Protein AF-A0AAD5QH91-F1 (afdb_monomer)

Sequence (304 aa):
MATCSLGYQESGFFGCGDDHGRRCVMSRSYKSTGYLPVMRRQVKNRPHSLRWTCSLKRPGENAEPTVDCFHCESCHNPTESDVGAGQCLVRTLYLSVDPAQRCRMNSITGVDYLSPYEPGELVDGLEGVGVVEVISVTSCAHLWPWTRKFIADCTDLVKVNLPVGYSPSIVLSGVGLSGMTALLGIRKKAAIDRFRPQTIVISAAAGSCGTLAGQIARLEGCSRVTSELMFDGAINYREESISDALSRLAPDGVDIYFDNVGGFVSDAVIQNVKETVYEGLSAAPQAFVDMMAGKNIGKMVVKL

InterPro domains:
  IPR011032 GroES-like superfamily [SSF50129] (68-184)
  IPR036291 NAD(P)-binding domain superfamily [SSF51735] (172-274)
  IPR041694 Oxidoreductase, N-terminal domain [PF16884] (64-132)
  IPR045010 Medium-chain dehydrogenase/reductase [PTHR43205] (71-275)

Mean predicted aligned error: 12.21 Å

Nearest PDB structures (foldseek):
  2w4q-assembly1_A  TM=8.140E-01  e=7.493E-25  Homo sapiens
  2zb3-assembly1_A  TM=8.118E-01  e=1.494E-24  Mus musculus
  2w98-assembly1_A  TM=8.121E-01  e=4.618E-24  Homo sapiens
  2zb8-assembly1_A  TM=8.006E-01  e=2.358E-23  Homo sapiens
  6ytz-assembly1_A-2  TM=7.415E-01  e=2.311E-17  Malus domestica

Structure (mmCIF, N/CA/C/O backbone):
data_AF-A0AAD5QH91-F1
#
_entry.id   AF-A0AAD5QH91-F1
#
loop_
_atom_site.group_PDB
_atom_site.id
_atom_site.type_symbol
_atom_site.label_atom_id
_atom_site.label_alt_id
_atom_site.label_comp_id
_atom_site.label_asym_id
_atom_site.label_entity_id
_atom_site.label_seq_id
_atom_site.pdbx_PDB_ins_code
_atom_site.Cartn_x
_atom_site.Cartn_y
_atom_site.Cartn_z
_atom_site.occupancy
_atom_site.B_iso_or_equiv
_atom_site.auth_seq_id
_atom_site.auth_comp_id
_atom_site.auth_asym_id
_atom_site.auth_atom_id
_atom_site.pdbx_PDB_model_num
ATOM 1 N N . MET A 1 1 ? 40.079 -9.234 -21.834 1.00 37.53 1 MET A N 1
ATOM 2 C CA . MET A 1 1 ? 40.652 -9.564 -20.513 1.00 37.53 1 MET A CA 1
ATOM 3 C C . MET A 1 1 ? 41.421 -8.359 -20.010 1.00 37.53 1 MET A C 1
ATOM 5 O O . MET A 1 1 ? 42.497 -8.086 -20.516 1.00 37.53 1 MET A O 1
ATOM 9 N N . ALA A 1 2 ? 40.835 -7.633 -19.066 1.00 24.94 2 ALA A N 1
ATOM 10 C CA . ALA A 1 2 ? 41.529 -6.734 -18.153 1.00 24.94 2 ALA A CA 1
ATOM 11 C C . ALA A 1 2 ? 40.615 -6.633 -16.925 1.00 24.94 2 ALA A C 1
ATOM 13 O O . ALA A 1 2 ? 39.522 -6.079 -16.990 1.00 24.94 2 ALA A O 1
ATOM 14 N N . THR A 1 3 ? 41.003 -7.333 -15.868 1.00 25.47 3 THR A N 1
ATOM 15 C CA . THR A 1 3 ? 40.319 -7.422 -14.577 1.00 25.47 3 THR A CA 1
ATOM 16 C C . THR A 1 3 ? 40.473 -6.106 -13.821 1.00 25.47 3 THR A C 1
ATOM 18 O O . THR A 1 3 ? 41.595 -5.643 -13.632 1.00 25.47 3 THR A O 1
ATOM 21 N N . CYS A 1 4 ? 39.367 -5.509 -13.379 1.00 23.92 4 CYS A N 1
ATOM 22 C CA . CYS A 1 4 ? 39.391 -4.343 -12.502 1.00 23.92 4 CYS A CA 1
ATOM 23 C C . CYS A 1 4 ? 39.503 -4.82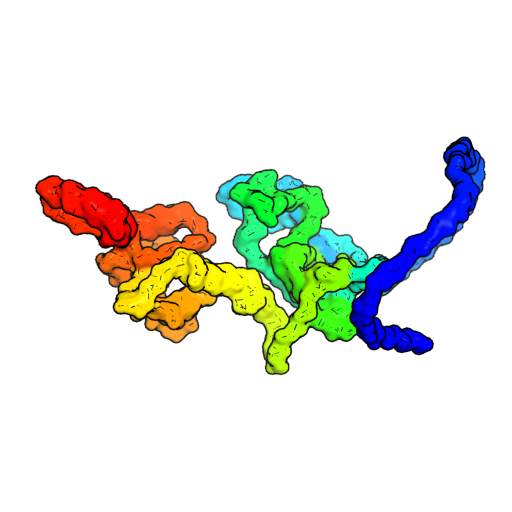5 -11.047 1.00 23.92 4 CYS A C 1
ATOM 25 O O . CYS A 1 4 ? 38.578 -5.432 -10.511 1.00 23.92 4 CYS A O 1
ATOM 27 N N . SER A 1 5 ? 40.672 -4.622 -10.444 1.00 27.81 5 SER A N 1
ATOM 28 C CA . SER A 1 5 ? 40.955 -4.883 -9.033 1.00 27.81 5 SER A CA 1
ATOM 29 C C . SER A 1 5 ? 40.514 -3.693 -8.180 1.00 27.81 5 SER A C 1
ATOM 31 O O . SER A 1 5 ? 40.993 -2.578 -8.377 1.00 27.81 5 SER A O 1
ATOM 33 N N . LEU A 1 6 ? 39.622 -3.945 -7.222 1.00 28.31 6 LEU A N 1
ATOM 34 C CA . LEU A 1 6 ? 39.239 -3.009 -6.164 1.00 28.31 6 LEU A CA 1
ATOM 35 C C . LEU A 1 6 ? 40.420 -2.805 -5.202 1.00 28.31 6 LEU A C 1
ATOM 37 O O . LEU A 1 6 ? 40.870 -3.759 -4.571 1.00 28.31 6 LEU A O 1
ATOM 41 N N . GLY A 1 7 ? 40.909 -1.569 -5.097 1.00 25.05 7 GLY A N 1
ATOM 42 C CA . GLY A 1 7 ? 41.914 -1.153 -4.120 1.00 25.05 7 GLY A CA 1
ATOM 43 C C . GLY A 1 7 ? 41.311 -0.180 -3.110 1.00 25.05 7 GLY A C 1
ATOM 44 O O . GLY A 1 7 ? 40.930 0.929 -3.469 1.00 25.05 7 GLY A O 1
ATOM 45 N N . TYR A 1 8 ? 41.225 -0.620 -1.858 1.00 25.45 8 TYR A N 1
ATOM 46 C CA . TYR A 1 8 ? 40.954 0.186 -0.667 1.00 25.45 8 TYR A CA 1
ATOM 47 C C . TYR A 1 8 ? 42.278 0.765 -0.138 1.00 25.45 8 TYR A C 1
ATOM 49 O O . TYR A 1 8 ? 43.227 -0.006 -0.007 1.00 25.45 8 TYR A O 1
ATOM 57 N N . GLN A 1 9 ? 42.334 2.053 0.240 1.00 24.27 9 GLN A N 1
ATOM 58 C CA . GLN A 1 9 ? 43.192 2.538 1.340 1.00 24.27 9 GLN A CA 1
ATOM 59 C C . GLN A 1 9 ? 42.828 3.960 1.819 1.00 24.27 9 GLN A C 1
ATOM 61 O O . GLN A 1 9 ? 42.427 4.817 1.036 1.00 24.27 9 GLN A O 1
ATOM 66 N N . GLU A 1 10 ? 42.955 4.159 3.134 1.00 24.36 10 GLU A N 1
ATOM 67 C CA . GLU A 1 10 ? 42.548 5.313 3.949 1.00 24.36 10 GLU A CA 1
ATOM 68 C C . GLU A 1 10 ? 43.612 6.430 4.078 1.00 24.36 10 GLU A C 1
ATOM 70 O O . GLU A 1 10 ? 44.804 6.155 4.144 1.00 24.36 10 GLU A O 1
ATOM 75 N N . SER A 1 11 ? 43.124 7.661 4.312 1.00 25.89 11 SER A N 1
ATOM 76 C CA . SER A 1 11 ? 43.673 8.758 5.155 1.00 25.89 11 SER A CA 1
ATOM 77 C C . SER A 1 11 ? 45.022 9.450 4.835 1.00 25.89 11 SER A C 1
ATOM 79 O O . SER A 1 11 ? 46.059 8.814 4.699 1.00 25.89 11 SER A O 1
ATOM 81 N N . GLY A 1 12 ? 45.028 10.798 4.868 1.00 23.83 12 GLY A N 1
ATOM 82 C CA . GLY A 1 12 ? 46.246 11.627 4.990 1.00 23.83 12 GLY A CA 1
ATOM 83 C C . GLY A 1 12 ? 46.097 13.093 4.536 1.00 23.83 12 GLY A C 1
ATOM 84 O O . GLY A 1 12 ? 45.598 13.356 3.452 1.00 23.83 12 GLY A O 1
ATOM 85 N N . PHE A 1 13 ? 46.526 14.039 5.378 1.00 22.80 13 PHE A N 1
ATOM 86 C CA . PHE A 1 13 ? 46.328 15.503 5.330 1.00 22.80 13 PHE A CA 1
ATOM 87 C C . PHE A 1 13 ? 47.517 16.295 4.703 1.00 22.80 13 PHE A C 1
ATOM 89 O O . PHE A 1 13 ? 48.650 15.835 4.773 1.00 22.80 13 PHE A O 1
ATOM 96 N N . PHE A 1 14 ? 47.231 17.540 4.262 1.00 24.14 14 PHE A N 1
ATOM 97 C CA . PHE A 1 14 ? 48.077 18.750 4.030 1.00 24.14 14 PHE A CA 1
ATOM 98 C C . PHE A 1 14 ? 49.152 18.830 2.911 1.00 24.14 14 PHE A C 1
ATOM 100 O O . PHE A 1 14 ? 50.079 18.031 2.849 1.00 24.14 14 PHE A O 1
ATOM 107 N N . GLY A 1 15 ? 49.117 19.948 2.151 1.00 24.09 15 GLY A N 1
ATOM 108 C CA . GLY A 1 15 ? 50.279 20.536 1.453 1.00 24.09 15 GLY A CA 1
ATOM 109 C C . GLY A 1 15 ? 49.961 21.541 0.323 1.00 24.09 15 GLY A C 1
ATOM 110 O O . GLY A 1 15 ? 49.581 21.126 -0.764 1.00 24.09 15 GLY A O 1
ATOM 111 N N . CYS A 1 16 ? 50.145 22.847 0.579 1.00 23.95 16 CYS A N 1
ATOM 112 C CA . CYS A 1 16 ? 50.076 23.977 -0.373 1.00 23.95 16 CYS A CA 1
ATOM 113 C C . CYS A 1 16 ? 51.263 24.051 -1.357 1.00 23.95 16 CYS A C 1
ATOM 115 O O . CYS A 1 16 ? 52.362 23.609 -1.028 1.00 23.95 16 CYS A O 1
ATOM 117 N N . GLY A 1 17 ? 51.067 24.763 -2.478 1.00 26.11 17 GLY A N 1
ATOM 118 C CA . GLY A 1 17 ? 52.135 25.338 -3.309 1.00 26.11 17 GLY A CA 1
ATOM 119 C C . GLY A 1 17 ? 51.614 26.010 -4.592 1.00 26.11 17 GLY A C 1
ATOM 120 O O . GLY A 1 17 ? 51.200 25.311 -5.512 1.00 26.11 17 GLY A O 1
ATOM 121 N N . ASP A 1 18 ? 51.637 27.349 -4.617 1.00 28.14 18 ASP A N 1
ATOM 122 C CA . ASP A 1 18 ? 51.404 28.261 -5.760 1.00 28.14 18 ASP A CA 1
ATOM 123 C C . ASP A 1 18 ? 52.443 28.028 -6.903 1.00 28.14 18 ASP A C 1
ATOM 125 O O . ASP A 1 18 ? 53.397 27.281 -6.716 1.00 28.14 18 ASP A O 1
ATOM 129 N N . ASP A 1 19 ? 52.424 28.584 -8.123 1.00 29.42 19 ASP A N 1
ATOM 130 C CA . ASP A 1 19 ? 51.832 29.799 -8.690 1.00 29.42 19 ASP A CA 1
ATOM 131 C C . ASP A 1 19 ? 51.966 29.766 -10.246 1.00 29.42 19 ASP A C 1
ATOM 133 O O . ASP A 1 19 ? 52.733 28.982 -10.807 1.00 29.42 19 ASP A O 1
ATOM 137 N N . HIS A 1 20 ? 51.292 30.714 -10.910 1.00 27.58 20 HIS A N 1
ATOM 138 C CA . HIS A 1 20 ? 51.536 31.292 -12.246 1.00 27.58 20 HIS A CA 1
ATOM 139 C C . HIS A 1 20 ? 50.771 30.761 -13.478 1.00 27.58 20 HIS A C 1
ATOM 141 O O . HIS A 1 20 ? 51.302 30.132 -14.386 1.00 27.58 20 HIS A O 1
ATOM 147 N N . GLY A 1 21 ? 49.529 31.248 -13.600 1.00 25.41 21 GLY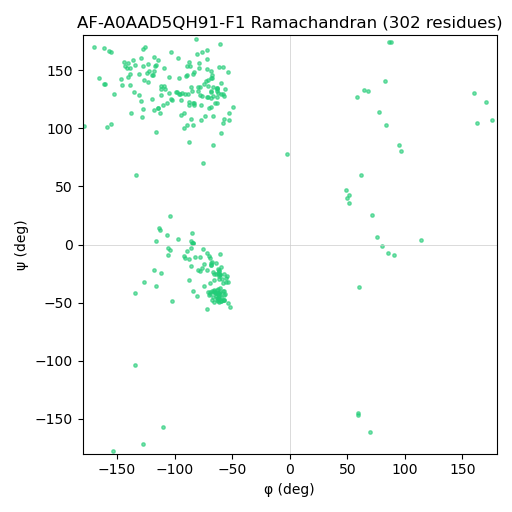 A N 1
ATOM 148 C CA . GLY A 1 21 ? 49.259 32.379 -14.503 1.00 25.41 21 GLY A CA 1
ATOM 149 C C . GLY A 1 21 ? 49.035 32.105 -16.000 1.00 25.41 21 GLY A C 1
ATOM 150 O O . GLY A 1 21 ? 49.981 32.055 -16.776 1.00 25.41 21 GLY A O 1
ATOM 151 N N . ARG A 1 22 ? 47.761 32.135 -16.429 1.00 27.05 22 ARG A N 1
ATOM 152 C CA . ARG A 1 22 ? 47.169 33.125 -17.372 1.00 27.05 22 ARG A CA 1
ATOM 153 C C . ARG A 1 22 ? 45.761 32.684 -17.808 1.00 27.05 22 ARG A C 1
ATOM 155 O O . ARG A 1 22 ? 45.576 31.624 -18.394 1.00 27.05 22 ARG A O 1
ATOM 162 N N . ARG A 1 23 ? 44.768 33.545 -17.559 1.00 24.59 23 ARG A N 1
ATOM 163 C CA . ARG A 1 23 ? 43.408 33.506 -18.130 1.00 24.59 23 ARG A CA 1
ATOM 164 C C . ARG A 1 23 ? 43.229 34.705 -19.069 1.00 24.59 23 ARG A C 1
ATOM 166 O O . ARG A 1 23 ? 43.570 35.810 -18.670 1.00 24.59 23 ARG A O 1
ATOM 173 N N . CYS A 1 24 ? 42.671 34.467 -20.259 1.00 22.77 24 CYS A N 1
ATOM 174 C CA . CYS A 1 24 ? 41.766 35.343 -21.039 1.00 22.77 24 CYS A CA 1
ATOM 175 C C . CYS A 1 24 ? 41.387 34.573 -22.327 1.00 22.77 24 CYS A C 1
ATOM 177 O O . CYS A 1 24 ? 42.271 34.245 -23.106 1.00 22.77 24 CYS A O 1
ATOM 179 N N . VAL A 1 25 ? 40.201 33.961 -22.450 1.00 22.92 25 VAL A N 1
ATOM 180 C CA . VAL A 1 25 ? 38.856 34.497 -22.783 1.00 22.92 25 VAL A CA 1
ATOM 181 C C . VAL A 1 25 ? 38.651 34.787 -24.289 1.00 22.92 25 VAL A C 1
ATOM 183 O O . VAL A 1 25 ? 39.231 35.710 -24.840 1.00 22.92 25 VAL A O 1
ATOM 186 N N . MET A 1 26 ? 37.729 33.993 -24.864 1.00 22.92 26 MET A N 1
ATOM 187 C CA . MET A 1 26 ? 36.851 34.166 -26.043 1.00 22.92 26 MET A CA 1
ATOM 188 C C . MET A 1 26 ? 37.415 34.438 -27.452 1.00 22.92 26 MET A C 1
ATOM 190 O O . MET A 1 26 ? 37.960 35.494 -27.736 1.00 22.92 26 MET A O 1
ATOM 194 N N . SER A 1 27 ? 36.990 33.605 -28.412 1.00 23.19 27 SER A N 1
ATOM 195 C CA . SER A 1 27 ? 36.115 34.077 -29.504 1.00 23.19 27 SER A CA 1
ATOM 196 C C . SER A 1 27 ? 35.387 32.921 -30.211 1.00 23.19 27 SER A C 1
ATOM 198 O O . SER A 1 27 ? 35.938 31.851 -30.457 1.00 23.19 27 SER A O 1
ATOM 200 N N . ARG A 1 28 ? 34.100 33.143 -30.505 1.00 24.44 28 ARG A N 1
ATOM 201 C CA . ARG A 1 28 ? 33.264 32.313 -31.381 1.00 24.44 28 ARG A CA 1
ATOM 202 C C . ARG A 1 28 ? 33.659 32.547 -32.841 1.00 24.44 28 ARG A C 1
ATOM 204 O O . ARG A 1 28 ? 33.717 33.695 -33.269 1.00 24.44 28 ARG A O 1
ATOM 211 N N . SER A 1 29 ? 33.734 31.480 -33.632 1.00 22.59 29 SER A N 1
ATOM 212 C CA . SER A 1 29 ? 33.296 31.505 -35.034 1.00 22.59 29 SER A CA 1
ATOM 213 C C . SER A 1 29 ? 33.010 30.076 -35.503 1.00 22.59 29 SER A C 1
ATOM 215 O O . SER A 1 29 ? 33.928 29.314 -35.786 1.00 22.59 29 SER A O 1
ATOM 217 N N . TYR A 1 30 ? 31.733 29.686 -35.546 1.00 24.16 30 TYR A N 1
ATOM 218 C CA . TYR A 1 30 ? 31.308 28.477 -36.254 1.00 24.16 30 TYR A CA 1
ATOM 219 C C . TYR A 1 30 ? 31.005 28.886 -37.697 1.00 24.16 30 TYR A C 1
ATOM 221 O O . TYR A 1 30 ? 29.981 29.511 -37.969 1.00 24.16 30 TYR A O 1
ATOM 229 N N . LYS A 1 31 ? 31.924 28.572 -38.615 1.00 25.91 31 LYS A N 1
ATOM 230 C CA . LYS A 1 31 ? 31.647 28.564 -40.053 1.00 25.91 31 LYS A CA 1
ATOM 231 C C . LYS A 1 31 ? 31.133 27.182 -40.440 1.00 25.91 31 LYS A C 1
ATOM 233 O O . LYS A 1 31 ? 31.727 26.165 -40.100 1.00 25.91 31 LYS A O 1
ATOM 238 N N . SER A 1 32 ? 30.010 27.186 -41.143 1.00 31.97 32 SER A N 1
ATOM 239 C CA . SER A 1 32 ? 29.363 26.037 -41.759 1.00 31.97 32 SER A CA 1
ATOM 240 C C . SER A 1 32 ? 30.225 25.443 -42.872 1.00 31.97 32 SER A C 1
ATOM 242 O O . SER A 1 32 ? 30.469 26.121 -43.870 1.00 31.97 32 SER A O 1
ATOM 244 N N . THR A 1 33 ? 30.588 24.168 -42.767 1.00 27.48 33 THR A N 1
ATOM 245 C CA . THR A 1 33 ? 31.026 23.368 -43.917 1.00 27.48 33 THR A CA 1
ATOM 246 C C . THR A 1 33 ? 30.731 21.887 -43.694 1.00 27.48 33 THR A C 1
ATOM 248 O O . THR A 1 33 ? 31.135 21.307 -42.693 1.00 27.48 33 THR A O 1
ATOM 251 N N . GLY A 1 34 ? 30.082 21.275 -44.687 1.00 26.83 34 GLY A N 1
ATOM 252 C CA . GLY A 1 34 ? 30.242 19.854 -44.993 1.00 26.83 34 GLY A CA 1
ATOM 253 C C . GLY A 1 34 ? 29.228 18.901 -44.367 1.00 26.83 34 GLY A C 1
ATOM 254 O O . GLY A 1 34 ? 29.508 18.257 -43.363 1.00 26.83 34 GLY A O 1
ATOM 255 N N . TYR A 1 35 ? 28.091 18.724 -45.042 1.00 28.03 35 TYR A N 1
ATOM 256 C CA . TYR A 1 35 ? 27.302 17.495 -44.958 1.00 28.03 35 TYR A CA 1
ATOM 257 C C . TYR A 1 35 ? 28.187 16.306 -45.377 1.00 28.03 35 TYR A C 1
ATOM 259 O O . TYR A 1 35 ? 28.452 16.110 -46.561 1.00 28.03 35 TYR A O 1
ATOM 267 N N . LEU A 1 36 ? 28.641 15.510 -44.410 1.00 28.56 36 LEU A N 1
ATOM 268 C CA . LEU A 1 36 ? 29.063 14.131 -44.646 1.00 28.56 36 LEU A CA 1
ATOM 269 C C . LEU A 1 36 ? 27.833 13.240 -44.428 1.00 28.56 36 LEU A C 1
ATOM 271 O O . LEU A 1 36 ? 27.164 13.388 -43.401 1.00 28.56 36 LEU A O 1
ATOM 275 N N . PRO A 1 37 ? 27.488 12.334 -45.358 1.00 28.94 37 PRO A N 1
ATOM 276 C CA . PRO A 1 37 ? 26.350 11.455 -45.162 1.00 28.94 37 PRO A CA 1
ATOM 277 C C . PRO A 1 37 ? 26.676 10.510 -44.006 1.00 28.94 37 PRO A C 1
ATOM 279 O O . PRO A 1 37 ? 27.539 9.639 -44.116 1.00 28.94 37 PRO A O 1
ATOM 282 N N . VAL A 1 38 ? 25.982 10.690 -42.881 1.00 33.00 38 VAL A N 1
ATOM 283 C CA . VAL A 1 38 ? 25.946 9.705 -41.801 1.00 33.00 38 VAL A CA 1
ATOM 284 C C . VAL A 1 38 ? 25.429 8.415 -42.425 1.00 33.00 38 VAL A C 1
ATOM 286 O O . VAL A 1 38 ? 24.256 8.323 -42.795 1.00 33.00 38 VAL A O 1
ATOM 289 N N . MET A 1 39 ? 26.312 7.425 -42.584 1.00 28.53 39 MET A N 1
ATOM 290 C CA . MET A 1 39 ? 25.909 6.060 -42.896 1.00 28.53 39 MET A CA 1
ATOM 291 C C . MET A 1 39 ? 24.865 5.655 -41.856 1.00 28.53 39 MET A C 1
ATOM 293 O O . MET A 1 39 ? 25.192 5.431 -40.690 1.00 28.53 39 MET A O 1
ATOM 297 N N . ARG A 1 40 ? 23.597 5.571 -42.272 1.00 34.12 40 ARG A N 1
ATOM 298 C CA . ARG A 1 40 ? 22.555 4.897 -41.502 1.00 34.12 40 ARG A CA 1
ATOM 299 C C . ARG A 1 40 ? 23.013 3.453 -41.341 1.00 34.12 40 ARG A C 1
ATOM 301 O O . ARG A 1 40 ? 22.821 2.637 -42.240 1.00 34.12 40 ARG A O 1
ATOM 308 N N . ARG A 1 41 ? 23.644 3.134 -40.206 1.00 37.22 41 ARG A N 1
ATOM 309 C CA . ARG A 1 41 ? 23.760 1.750 -39.748 1.00 37.22 41 ARG A CA 1
ATOM 310 C C . ARG A 1 41 ? 22.339 1.204 -39.752 1.00 37.22 41 ARG A C 1
ATOM 312 O O . ARG A 1 41 ? 21.489 1.702 -39.018 1.00 37.22 41 ARG A O 1
ATOM 319 N N . GLN A 1 42 ? 22.078 0.241 -40.631 1.00 35.91 42 GLN A N 1
ATOM 320 C CA . GLN A 1 42 ? 20.833 -0.509 -40.625 1.00 35.91 42 GLN A CA 1
ATOM 321 C C . GLN A 1 42 ? 20.588 -0.993 -39.195 1.00 35.91 42 GLN A C 1
ATOM 323 O O . GLN A 1 42 ? 21.408 -1.728 -38.638 1.00 35.91 42 GLN A O 1
ATOM 328 N N . VAL A 1 43 ? 19.485 -0.544 -38.597 1.00 43.56 43 VAL A N 1
ATOM 329 C CA . VAL A 1 43 ? 18.981 -1.041 -37.317 1.00 43.56 43 VAL A CA 1
ATOM 330 C C . VAL A 1 43 ? 18.555 -2.487 -37.569 1.00 43.56 43 VAL A C 1
ATOM 332 O O . VAL A 1 43 ? 17.426 -2.758 -37.964 1.00 43.56 43 VAL A O 1
ATOM 335 N N . LYS A 1 44 ? 19.504 -3.424 -37.477 1.00 44.66 44 LYS A N 1
ATOM 336 C CA . LYS A 1 44 ? 19.239 -4.861 -37.601 1.00 44.66 44 LYS A CA 1
ATOM 337 C C . LYS A 1 44 ? 18.241 -5.266 -36.513 1.00 44.66 44 LYS A C 1
ATOM 339 O O . LYS A 1 44 ? 18.491 -4.942 -35.356 1.00 44.66 44 LYS A O 1
ATOM 344 N N . ASN A 1 45 ? 17.168 -5.964 -36.912 1.00 51.44 45 ASN A N 1
ATOM 345 C CA . ASN A 1 45 ? 16.187 -6.714 -36.106 1.00 51.44 45 ASN A CA 1
ATOM 346 C C . ASN A 1 45 ? 16.471 -6.726 -34.594 1.00 51.44 45 ASN A C 1
ATOM 348 O O . ASN A 1 45 ? 16.971 -7.715 -34.054 1.00 51.44 45 ASN A O 1
ATOM 352 N N . ARG A 1 46 ? 16.150 -5.632 -33.897 1.00 58.50 46 ARG A N 1
ATOM 353 C CA . ARG A 1 46 ? 16.132 -5.641 -32.433 1.00 58.50 46 ARG A CA 1
ATOM 354 C C . ARG A 1 46 ? 14.817 -6.298 -32.004 1.00 58.50 46 ARG A C 1
ATOM 356 O O . ARG A 1 46 ? 13.777 -5.920 -32.542 1.00 58.50 46 ARG A O 1
ATOM 363 N N . PRO A 1 47 ? 14.824 -7.265 -31.070 1.00 64.94 47 PRO A N 1
ATOM 364 C CA . PRO A 1 47 ? 13.589 -7.876 -30.598 1.00 64.94 47 PRO A CA 1
ATOM 365 C C . PRO A 1 47 ? 12.665 -6.798 -30.020 1.00 64.94 47 PRO A C 1
ATOM 367 O O . PRO A 1 47 ? 13.094 -5.982 -29.196 1.00 64.94 47 PRO A O 1
ATOM 370 N N . HIS A 1 48 ? 11.411 -6.797 -30.469 1.00 68.88 48 HIS A N 1
ATOM 371 C CA . HIS A 1 48 ? 10.389 -5.870 -29.995 1.00 68.88 48 HIS A CA 1
ATOM 372 C C . HIS A 1 48 ? 10.027 -6.155 -28.531 1.00 68.88 48 HIS A C 1
ATOM 374 O O . HIS A 1 48 ? 10.034 -7.300 -28.074 1.00 68.88 48 HIS A O 1
ATOM 380 N N . SER A 1 49 ? 9.714 -5.096 -27.797 1.00 73.69 49 SER A N 1
ATOM 381 C CA . SER A 1 49 ? 9.114 -5.124 -26.467 1.00 73.69 49 SER A CA 1
ATOM 382 C C . SER A 1 49 ? 7.853 -4.276 -26.464 1.00 73.69 49 SER A C 1
ATOM 384 O O . SER A 1 49 ? 7.570 -3.549 -27.411 1.00 73.69 49 SER A O 1
ATOM 386 N N . LEU A 1 50 ? 7.102 -4.387 -25.378 1.00 79.50 50 LEU A N 1
ATOM 387 C CA . LEU A 1 50 ? 6.021 -3.480 -25.051 1.00 79.50 50 LEU A CA 1
ATOM 388 C C . LEU A 1 50 ? 6.488 -2.551 -23.935 1.00 79.50 50 LEU A C 1
ATOM 390 O O . LEU A 1 50 ? 7.219 -2.983 -23.034 1.00 79.50 50 LEU A O 1
ATOM 394 N N . ARG A 1 51 ? 6.045 -1.300 -23.996 1.00 82.88 51 ARG A N 1
ATOM 395 C CA . ARG A 1 51 ? 6.108 -0.354 -22.883 1.00 82.88 51 ARG A CA 1
ATOM 396 C C . ARG A 1 51 ? 4.741 0.294 -22.702 1.00 82.88 51 ARG A C 1
ATOM 398 O O . ARG A 1 51 ? 4.018 0.484 -23.682 1.00 82.88 51 ARG A O 1
ATOM 405 N N . TRP A 1 52 ? 4.398 0.595 -21.458 1.00 81.38 52 TRP A N 1
ATOM 406 C CA . TRP A 1 52 ? 3.154 1.272 -21.116 1.00 81.38 52 TRP A CA 1
ATOM 407 C C . TRP A 1 52 ? 3.421 2.725 -20.755 1.00 81.38 52 TRP A C 1
ATOM 409 O O . TRP A 1 52 ? 4.283 3.015 -19.925 1.00 81.38 52 TRP A O 1
ATOM 419 N N . THR A 1 53 ? 2.663 3.622 -21.368 1.00 81.75 53 THR A N 1
ATOM 420 C CA . THR A 1 53 ? 2.660 5.049 -21.060 1.00 81.75 53 THR A CA 1
ATOM 421 C C . THR A 1 53 ? 1.293 5.482 -20.542 1.00 81.75 53 THR A C 1
ATOM 423 O O . THR A 1 53 ? 0.269 4.847 -20.821 1.00 81.75 53 THR A O 1
ATOM 426 N N . CYS A 1 54 ? 1.267 6.549 -19.746 1.00 73.12 54 CYS A N 1
ATOM 427 C CA . CYS A 1 54 ? 0.021 7.175 -19.326 1.00 73.12 54 CYS A CA 1
ATOM 428 C C . CYS A 1 54 ? -0.602 7.892 -20.529 1.00 73.12 54 CYS A C 1
ATOM 430 O O . CYS A 1 54 ? 0.047 8.711 -21.182 1.00 73.12 54 CYS A O 1
ATOM 432 N N . SER A 1 55 ? -1.865 7.601 -20.835 1.00 74.06 55 SER A N 1
ATOM 433 C CA . SER A 1 55 ? -2.579 8.269 -21.924 1.00 74.06 55 SER A CA 1
ATOM 434 C C . SER A 1 55 ? -2.919 9.720 -21.559 1.00 74.06 55 SER A C 1
ATOM 436 O O . SER A 1 55 ? -2.898 10.120 -20.396 1.00 74.06 55 SER A O 1
ATOM 438 N N . LEU A 1 56 ? -3.337 10.508 -22.558 1.00 66.94 56 LEU A N 1
ATOM 439 C CA . LEU A 1 56 ? -3.958 11.825 -22.339 1.00 66.94 56 LEU A CA 1
ATOM 440 C C . LEU A 1 56 ? -5.261 11.736 -21.523 1.00 66.94 56 LEU A C 1
ATOM 442 O O . LEU A 1 56 ? -5.645 12.699 -20.861 1.00 66.94 56 LEU A O 1
ATOM 446 N N . LYS A 1 57 ? -5.953 10.590 -21.566 1.00 77.56 57 LYS A N 1
ATOM 447 C CA . LYS A 1 57 ? -7.193 10.365 -20.822 1.00 77.56 57 LYS A CA 1
ATOM 448 C C . LYS A 1 57 ? -6.889 10.089 -19.347 1.00 77.56 57 LYS A C 1
ATOM 450 O O . LYS A 1 57 ? -6.478 8.989 -18.986 1.00 77.56 57 LYS A O 1
ATOM 455 N N . ARG A 1 58 ? -7.183 11.061 -18.485 1.00 81.81 58 ARG A N 1
ATOM 456 C CA . ARG A 1 58 ? -7.185 10.879 -17.027 1.00 81.81 58 ARG A CA 1
ATOM 457 C C . ARG A 1 58 ? -8.575 10.443 -16.546 1.00 81.81 58 ARG A C 1
ATOM 459 O O . ARG A 1 58 ? -9.567 10.930 -17.087 1.00 81.81 58 ARG A O 1
ATOM 466 N N . PRO A 1 59 ? -8.675 9.584 -15.518 1.00 82.31 59 PRO A N 1
ATOM 467 C CA . PRO A 1 59 ? -9.964 9.201 -14.939 1.00 82.31 59 PRO A CA 1
ATOM 468 C C . PRO A 1 59 ? -10.672 10.359 -14.207 1.00 82.31 59 PRO A C 1
ATOM 470 O O . PRO A 1 59 ? -11.866 10.278 -13.952 1.00 82.31 59 PRO A O 1
ATOM 473 N N . GLY A 1 60 ? -9.972 11.457 -13.902 1.00 78.19 60 GLY A N 1
ATOM 474 C CA . GLY A 1 60 ? -10.469 12.521 -13.018 1.00 78.19 60 GLY A CA 1
ATOM 475 C C . GLY A 1 60 ? -10.175 12.203 -11.551 1.00 78.19 60 GLY A C 1
ATOM 476 O O . GLY A 1 60 ? -9.671 11.127 -11.252 1.00 78.19 60 GLY A O 1
ATOM 477 N N . GLU A 1 61 ? -10.457 13.124 -10.626 1.00 79.62 61 GLU A N 1
ATOM 478 C CA . GLU A 1 61 ? -9.958 13.025 -9.241 1.00 79.62 61 GLU A CA 1
ATOM 479 C C . GLU A 1 61 ? -10.452 11.783 -8.490 1.00 79.62 61 GLU A C 1
ATOM 481 O O . GLU A 1 61 ? -9.640 11.072 -7.900 1.00 79.62 61 GLU A O 1
ATOM 486 N N . ASN A 1 62 ? -11.752 11.484 -8.593 1.00 80.25 62 ASN A N 1
ATOM 487 C CA . ASN A 1 62 ? -12.429 10.464 -7.782 1.00 80.25 62 ASN A CA 1
ATOM 488 C C . ASN A 1 62 ? -12.994 9.282 -8.588 1.00 80.25 62 ASN A C 1
ATOM 490 O O . ASN A 1 62 ? -13.650 8.419 -8.014 1.00 80.25 62 ASN A O 1
ATOM 494 N N . ALA A 1 63 ? -12.787 9.229 -9.908 1.00 86.50 63 ALA A N 1
ATOM 495 C CA . ALA A 1 63 ? -13.328 8.135 -10.718 1.00 86.50 63 ALA A CA 1
ATOM 496 C C . ALA A 1 63 ? -12.381 6.929 -10.779 1.00 86.50 63 ALA A C 1
ATOM 498 O O . ALA A 1 63 ? -11.164 7.048 -10.611 1.00 86.50 63 ALA A O 1
ATOM 499 N N . GLU A 1 64 ? -12.920 5.754 -11.068 1.00 88.69 64 GLU A N 1
ATOM 500 C CA . GLU A 1 64 ? -12.102 4.562 -11.275 1.00 88.69 64 GLU A CA 1
ATOM 501 C C . GLU A 1 64 ? -11.314 4.654 -12.598 1.00 88.69 64 GLU A C 1
ATOM 503 O O . GLU A 1 64 ? -11.828 5.165 -13.600 1.00 88.69 64 GLU A O 1
ATOM 508 N N . PRO A 1 65 ? -10.053 4.182 -12.635 1.00 90.75 65 PRO A N 1
ATOM 509 C CA . PRO A 1 65 ? -9.290 4.123 -13.871 1.00 90.75 65 PRO A CA 1
ATOM 510 C C . PRO A 1 65 ? -9.878 3.074 -14.818 1.00 90.75 65 PRO A C 1
ATOM 512 O O . PRO A 1 65 ? -10.316 2.003 -14.410 1.00 90.75 65 PRO A O 1
ATOM 515 N N . THR A 1 66 ? -9.841 3.380 -16.111 1.00 90.75 66 THR A N 1
ATOM 516 C CA . THR A 1 66 ? -10.240 2.469 -17.192 1.00 90.75 66 THR A CA 1
ATOM 517 C C . THR A 1 66 ? -9.013 2.114 -18.033 1.00 90.75 66 THR A C 1
ATOM 519 O O . THR A 1 66 ? -8.006 2.818 -17.994 1.00 90.75 66 THR A O 1
ATOM 522 N N . VAL A 1 67 ? -9.047 0.997 -18.768 1.00 89.94 67 VAL A N 1
ATOM 523 C CA . VAL A 1 67 ? -7.874 0.513 -19.532 1.00 89.94 67 VAL A CA 1
ATOM 524 C C . VAL A 1 67 ? -7.392 1.541 -20.562 1.00 89.94 67 VAL A C 1
ATOM 526 O O . VAL A 1 67 ? -6.200 1.632 -20.831 1.00 89.94 67 VAL A O 1
ATOM 529 N N . ASP A 1 68 ? -8.289 2.366 -21.094 1.00 89.56 68 ASP A N 1
ATOM 530 C CA . ASP A 1 68 ? -7.964 3.432 -22.044 1.00 89.56 68 ASP A CA 1
ATOM 531 C C . ASP A 1 68 ? -7.287 4.665 -21.405 1.00 89.56 68 ASP A C 1
ATOM 533 O O . ASP A 1 68 ? -6.818 5.551 -22.124 1.00 89.56 68 ASP A O 1
ATOM 537 N N . CYS A 1 69 ? -7.136 4.702 -20.075 1.00 90.19 69 CYS A N 1
ATOM 538 C CA . CYS A 1 69 ? -6.200 5.607 -19.398 1.00 90.19 69 CYS A CA 1
ATOM 539 C C . CYS A 1 69 ? -4.727 5.234 -19.639 1.00 90.19 69 CYS A C 1
ATOM 541 O O . CYS A 1 69 ? -3.834 6.015 -19.312 1.00 90.19 69 CYS A O 1
ATOM 543 N N . PHE A 1 70 ? -4.467 4.065 -20.225 1.00 91.56 70 PHE A N 1
ATOM 544 C CA . PHE A 1 70 ? -3.134 3.560 -20.516 1.00 91.56 70 PHE A CA 1
ATOM 545 C C . PHE A 1 70 ? -2.944 3.362 -22.019 1.00 91.56 70 PHE A C 1
ATOM 547 O O . PHE A 1 70 ? -3.873 2.984 -22.737 1.00 91.56 70 PHE A O 1
ATOM 554 N N . HIS A 1 71 ? -1.725 3.590 -22.498 1.00 89.50 71 HIS A N 1
ATOM 555 C CA . HIS A 1 71 ? -1.338 3.322 -23.874 1.00 89.50 71 HIS A CA 1
ATOM 556 C C . HIS A 1 71 ? -0.202 2.303 -23.894 1.00 89.50 71 HIS A C 1
ATOM 558 O O . HIS A 1 71 ? 0.828 2.489 -23.249 1.00 89.50 71 HIS A O 1
ATOM 564 N N . CYS A 1 72 ? -0.391 1.207 -24.627 1.00 89.06 72 CYS A N 1
ATOM 565 C CA . CYS A 1 72 ? 0.654 0.219 -24.857 1.00 89.06 72 CYS A CA 1
ATOM 566 C C . CYS A 1 72 ? 1.225 0.422 -26.253 1.00 89.06 72 CYS A C 1
ATOM 568 O O . CYS A 1 72 ? 0.486 0.347 -27.236 1.00 89.06 72 CYS A O 1
ATOM 570 N N . GLU A 1 73 ? 2.534 0.619 -26.345 1.00 86.75 73 GLU A N 1
ATOM 571 C CA . GLU A 1 73 ? 3.214 0.742 -27.629 1.00 86.75 73 GLU A CA 1
ATOM 572 C C . GLU A 1 73 ? 4.340 -0.280 -27.777 1.00 86.75 73 GLU A C 1
ATOM 574 O O . GLU A 1 73 ? 5.008 -0.674 -26.813 1.00 86.75 73 GLU A O 1
ATOM 579 N N . SER A 1 74 ? 4.554 -0.704 -29.023 1.00 86.06 74 SER A N 1
ATOM 580 C CA . SER A 1 74 ? 5.703 -1.526 -29.388 1.00 86.06 74 SER A CA 1
ATOM 581 C C . SER A 1 74 ? 6.950 -0.652 -29.459 1.00 86.06 74 SER A C 1
ATOM 583 O O . SER A 1 74 ? 6.976 0.363 -30.154 1.00 86.06 74 SER A O 1
ATOM 585 N N . CYS A 1 75 ? 8.004 -1.060 -28.764 1.00 83.62 75 CYS A N 1
ATOM 586 C CA . CYS A 1 75 ? 9.292 -0.382 -28.750 1.00 83.62 75 CYS A CA 1
ATOM 587 C C . CYS A 1 75 ? 10.427 -1.372 -29.035 1.00 83.62 75 CYS A C 1
ATOM 589 O O . CYS A 1 75 ? 10.283 -2.588 -28.893 1.00 83.62 75 CYS A O 1
ATOM 591 N N . HIS A 1 76 ? 11.585 -0.866 -29.453 1.00 86.88 76 HIS A N 1
ATOM 592 C CA . HIS A 1 76 ? 12.783 -1.698 -29.515 1.00 86.88 76 HIS A CA 1
ATOM 593 C C . HIS A 1 76 ? 13.354 -1.851 -28.109 1.00 86.88 76 HIS A C 1
ATOM 595 O O . HIS A 1 76 ? 13.480 -0.862 -27.386 1.00 86.88 76 HIS A O 1
ATOM 601 N N . ASN A 1 77 ? 13.746 -3.070 -27.737 1.00 87.94 77 ASN A N 1
ATOM 602 C CA . ASN A 1 77 ? 14.513 -3.250 -26.511 1.00 87.94 77 ASN A CA 1
ATOM 603 C C . ASN A 1 77 ? 15.832 -2.462 -26.585 1.00 87.94 77 ASN A C 1
ATOM 605 O O . ASN A 1 77 ? 16.499 -2.504 -27.632 1.00 87.94 77 ASN A O 1
ATOM 609 N N . PRO A 1 78 ? 16.247 -1.804 -25.488 1.00 92.06 78 PRO A N 1
ATOM 610 C CA . PRO A 1 78 ? 17.623 -1.366 -25.361 1.00 92.06 78 PRO A CA 1
ATOM 611 C C . PRO A 1 78 ? 18.561 -2.575 -25.392 1.00 92.06 78 PRO A C 1
ATOM 613 O O . PRO A 1 78 ? 18.202 -3.706 -25.047 1.00 92.06 78 PRO A O 1
ATOM 616 N N . THR A 1 79 ? 19.772 -2.317 -25.850 1.00 91.12 79 THR A N 1
ATOM 617 C CA . THR A 1 79 ? 20.850 -3.285 -26.031 1.00 91.12 79 THR A CA 1
ATOM 618 C C . THR A 1 79 ? 22.101 -2.786 -25.321 1.00 91.12 79 THR A C 1
ATOM 620 O O . THR A 1 79 ? 22.182 -1.620 -24.948 1.00 91.12 79 THR A O 1
ATOM 623 N N . GLU A 1 80 ? 23.109 -3.642 -25.168 1.00 89.50 80 GLU A N 1
ATOM 624 C CA . GLU A 1 80 ? 24.382 -3.261 -24.540 1.00 89.50 80 GLU A CA 1
ATOM 625 C C . GLU A 1 80 ? 25.054 -2.054 -25.217 1.00 89.50 80 GLU A C 1
ATOM 627 O O . GLU A 1 80 ? 25.723 -1.278 -24.548 1.00 89.50 80 GLU A O 1
ATOM 632 N N . SER A 1 81 ? 24.832 -1.837 -26.522 1.00 93.06 81 SER A N 1
ATOM 633 C CA . SER A 1 81 ? 25.378 -0.667 -27.229 1.00 93.06 81 SER A CA 1
ATOM 634 C C . SER A 1 81 ? 24.758 0.662 -26.806 1.00 93.06 81 SER A C 1
ATOM 636 O O . SER A 1 81 ? 25.295 1.711 -27.143 1.00 93.06 81 SER A O 1
ATOM 638 N N . ASP A 1 82 ? 23.598 0.614 -26.155 1.00 94.31 82 ASP A N 1
ATOM 639 C CA . ASP A 1 82 ? 22.870 1.794 -25.704 1.00 94.31 82 ASP A CA 1
ATOM 640 C C . ASP A 1 82 ? 23.271 2.179 -24.260 1.00 94.31 82 ASP A C 1
ATOM 642 O O . ASP A 1 82 ? 22.898 3.250 -23.793 1.00 94.31 82 ASP A O 1
ATOM 646 N N . VAL A 1 83 ? 24.034 1.325 -23.558 1.00 96.00 83 VAL A N 1
ATOM 647 C CA . VAL A 1 83 ? 24.433 1.510 -22.153 1.00 96.00 83 VAL A CA 1
ATOM 648 C C . VAL A 1 83 ? 25.568 2.532 -22.036 1.00 96.00 83 VAL A C 1
ATOM 650 O O . VAL A 1 83 ? 26.655 2.338 -22.583 1.00 96.00 83 VAL A O 1
ATOM 653 N N . GLY A 1 84 ? 25.316 3.618 -21.301 1.00 95.81 84 GLY A N 1
ATOM 654 C CA . GLY A 1 84 ? 26.301 4.653 -20.995 1.00 95.81 84 GLY A CA 1
ATOM 655 C C . GLY A 1 84 ? 27.235 4.311 -19.828 1.00 95.81 84 GLY A C 1
ATOM 656 O O . GLY A 1 84 ? 27.105 3.289 -19.152 1.00 95.81 84 GLY A O 1
ATOM 657 N N . ALA A 1 85 ? 28.196 5.199 -19.564 1.00 95.88 85 ALA A N 1
ATOM 658 C CA . ALA A 1 85 ? 29.073 5.078 -18.401 1.00 95.88 85 ALA A CA 1
ATOM 659 C C . ALA A 1 85 ? 28.257 5.166 -17.099 1.00 95.88 85 ALA A C 1
ATOM 661 O O . ALA A 1 85 ? 27.466 6.088 -16.933 1.00 95.88 85 ALA A O 1
ATOM 662 N N . GLY A 1 86 ? 28.459 4.216 -16.180 1.00 95.31 86 GLY A N 1
ATOM 663 C CA . GLY A 1 86 ? 27.719 4.154 -14.912 1.00 95.31 86 GLY A CA 1
ATOM 664 C C . GLY A 1 86 ? 26.317 3.541 -15.010 1.00 95.31 86 GLY A C 1
ATOM 665 O O . GLY A 1 86 ? 25.668 3.364 -13.982 1.00 95.31 86 GLY A O 1
ATOM 666 N N . GLN A 1 87 ? 25.878 3.152 -16.209 1.00 97.31 87 GLN A N 1
ATOM 667 C CA . GLN A 1 87 ? 24.562 2.567 -16.454 1.00 97.31 87 GLN A CA 1
ATOM 668 C C . GLN A 1 87 ? 24.627 1.056 -16.656 1.00 97.31 87 GLN A C 1
ATOM 670 O O . GLN A 1 87 ? 25.687 0.478 -16.908 1.00 97.31 87 GLN A O 1
ATOM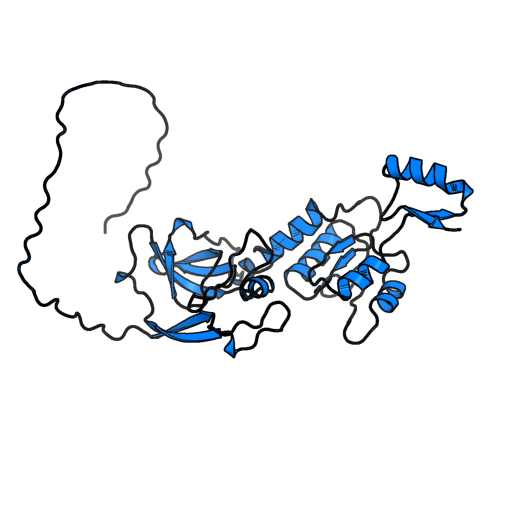 675 N N . CYS A 1 88 ? 23.469 0.406 -16.593 1.00 96.75 88 CYS A N 1
ATOM 676 C CA . CYS A 1 88 ? 23.339 -1.002 -16.921 1.00 96.75 88 CYS A CA 1
ATOM 677 C C . CYS A 1 88 ? 22.019 -1.326 -17.625 1.00 96.75 88 CYS A C 1
ATOM 679 O O . CYS A 1 88 ? 21.009 -0.641 -17.467 1.00 96.75 88 CYS A O 1
ATOM 681 N N . LEU A 1 89 ? 22.043 -2.401 -18.416 1.00 97.00 89 LEU A N 1
ATOM 682 C CA . LEU A 1 89 ? 20.852 -2.963 -19.038 1.00 97.00 89 LEU A CA 1
ATOM 683 C C . LEU A 1 89 ? 20.140 -3.886 -18.046 1.00 97.00 89 LEU A C 1
ATOM 685 O O . LEU A 1 89 ? 20.708 -4.885 -17.591 1.00 97.00 89 LEU A O 1
ATOM 689 N N . VAL A 1 90 ? 18.882 -3.569 -17.761 1.00 97.31 90 VAL A N 1
ATOM 690 C CA . VAL A 1 90 ? 18.036 -4.299 -16.820 1.00 97.31 90 VAL A CA 1
ATOM 691 C C . VAL A 1 90 ? 16.914 -4.999 -17.571 1.00 97.31 90 VAL A C 1
ATOM 693 O O . VAL A 1 90 ? 16.262 -4.415 -18.438 1.00 97.31 90 VAL A O 1
ATOM 696 N N . ARG A 1 91 ? 16.658 -6.257 -17.208 1.00 96.44 91 ARG A N 1
ATOM 697 C CA . ARG A 1 91 ? 15.486 -7.021 -17.637 1.00 96.44 91 ARG A CA 1
ATOM 698 C C . ARG A 1 91 ? 14.545 -7.241 -16.462 1.00 96.44 91 ARG A C 1
ATOM 700 O O . ARG A 1 91 ? 14.912 -7.897 -15.489 1.00 96.44 91 ARG A O 1
ATOM 707 N N . THR A 1 92 ? 13.321 -6.748 -16.584 1.00 96.12 92 THR A N 1
ATOM 708 C CA . THR A 1 92 ? 12.267 -6.889 -15.575 1.00 96.12 92 THR A CA 1
ATOM 709 C C . THR A 1 92 ? 11.896 -8.359 -15.376 1.00 96.12 92 THR A C 1
ATOM 711 O O . THR A 1 92 ? 11.712 -9.099 -16.347 1.00 96.12 92 THR A O 1
ATOM 714 N N . LEU A 1 93 ? 11.785 -8.781 -14.115 1.00 96.31 93 LEU A N 1
ATOM 715 C CA . LEU A 1 93 ? 11.194 -10.062 -13.720 1.00 96.31 93 LEU A CA 1
ATOM 716 C C . LEU A 1 93 ? 9.773 -9.855 -13.198 1.00 96.31 93 LEU A C 1
ATOM 718 O O . LEU A 1 93 ? 8.855 -10.534 -13.646 1.00 96.31 93 LEU A O 1
ATOM 722 N N . TYR A 1 94 ? 9.608 -8.893 -12.288 1.00 96.50 94 TYR A N 1
ATOM 723 C CA . TYR A 1 94 ? 8.327 -8.523 -11.698 1.00 96.50 94 TYR A CA 1
ATOM 724 C C . TYR A 1 94 ? 8.256 -7.003 -11.549 1.00 96.50 94 TYR A C 1
ATOM 726 O O . TYR A 1 94 ? 9.255 -6.352 -11.241 1.00 96.50 94 TYR A O 1
ATOM 734 N N . LEU A 1 95 ? 7.065 -6.456 -11.758 1.00 94.44 95 LEU A N 1
ATOM 735 C CA . LEU A 1 95 ? 6.714 -5.071 -11.460 1.00 94.44 95 LEU A CA 1
ATOM 736 C C . LEU A 1 95 ? 5.613 -5.077 -10.408 1.00 94.44 95 LEU A C 1
ATOM 738 O O . LEU A 1 95 ? 4.830 -6.032 -10.358 1.00 94.44 95 LEU A O 1
ATOM 742 N N . SER A 1 96 ? 5.576 -4.048 -9.569 1.00 94.81 96 SER A N 1
ATOM 743 C CA . SER A 1 96 ? 4.482 -3.880 -8.623 1.00 94.81 96 SER A CA 1
ATOM 744 C C . SER A 1 96 ? 3.316 -3.121 -9.263 1.00 94.81 96 SER A C 1
ATOM 746 O O . SER A 1 96 ? 3.478 -2.377 -10.239 1.00 94.81 96 SER A O 1
ATOM 748 N N . VAL A 1 97 ? 2.120 -3.384 -8.741 1.00 93.62 97 VAL A N 1
ATOM 749 C CA . VAL A 1 97 ? 0.888 -2.663 -9.059 1.00 93.62 97 VAL A CA 1
ATOM 750 C C . VAL A 1 97 ? 0.275 -2.258 -7.730 1.00 93.62 97 VAL A C 1
ATOM 752 O O . VAL A 1 97 ? -0.201 -3.107 -6.977 1.00 93.62 97 VAL A O 1
ATOM 755 N N . ASP A 1 98 ? 0.302 -0.963 -7.444 1.00 92.50 98 ASP A N 1
ATOM 756 C CA . ASP A 1 98 ? 0.016 -0.416 -6.125 1.00 92.50 98 ASP A CA 1
ATOM 757 C C . ASP A 1 98 ? -1.131 0.599 -6.179 1.00 92.50 98 ASP A C 1
ATOM 759 O O . ASP A 1 98 ? -1.155 1.453 -7.072 1.00 92.50 98 ASP A O 1
ATOM 763 N N . PRO A 1 99 ? -2.046 0.608 -5.187 1.00 91.62 99 PRO A N 1
ATOM 764 C CA . PRO A 1 99 ? -3.112 1.608 -5.105 1.00 91.62 99 PRO A CA 1
ATOM 765 C C . PRO A 1 99 ? -2.596 3.051 -5.146 1.00 91.62 99 PRO A C 1
ATOM 767 O O . PRO A 1 99 ? -3.246 3.925 -5.714 1.00 91.62 99 PRO A O 1
ATOM 770 N N . ALA A 1 100 ? -1.395 3.302 -4.614 1.00 90.31 100 ALA A N 1
ATOM 771 C CA . ALA A 1 100 ? -0.761 4.617 -4.635 1.00 90.31 100 ALA A CA 1
ATOM 772 C C . ALA A 1 100 ? -0.464 5.137 -6.058 1.00 90.31 100 ALA A C 1
ATOM 774 O O . ALA A 1 100 ? -0.388 6.345 -6.261 1.00 90.31 100 ALA A O 1
ATOM 775 N N . GLN A 1 101 ? -0.390 4.279 -7.084 1.00 92.19 101 GLN A N 1
ATOM 776 C CA . GLN A 1 101 ? -0.295 4.743 -8.474 1.00 92.19 101 GLN A CA 1
ATOM 777 C C . GLN A 1 101 ? -1.550 5.514 -8.916 1.00 92.19 101 GLN A C 1
ATOM 779 O O . GLN A 1 101 ? -1.467 6.364 -9.804 1.00 92.19 101 GLN A O 1
ATOM 784 N N . ARG A 1 102 ? -2.716 5.258 -8.299 1.00 91.62 102 ARG A N 1
ATOM 785 C CA . ARG A 1 102 ? -3.978 5.912 -8.666 1.00 91.62 102 ARG A CA 1
ATOM 786 C C . ARG A 1 102 ? -3.907 7.420 -8.476 1.00 91.62 102 ARG A C 1
ATOM 788 O O . ARG A 1 102 ? -4.392 8.142 -9.346 1.00 91.62 102 ARG A O 1
ATOM 795 N N . CYS A 1 103 ? -3.311 7.910 -7.388 1.00 90.44 103 CYS A N 1
ATOM 796 C CA . CYS A 1 103 ? -3.247 9.352 -7.144 1.00 90.44 103 CYS A CA 1
ATOM 797 C C . CYS A 1 103 ? -2.389 10.068 -8.199 1.00 90.44 103 CYS A C 1
ATOM 799 O O . CYS A 1 103 ? -2.722 11.176 -8.607 1.00 90.44 103 CYS A O 1
ATOM 801 N N . ARG A 1 104 ? -1.372 9.395 -8.751 1.00 92.62 104 ARG A N 1
ATOM 802 C CA . ARG A 1 104 ? -0.535 9.917 -9.845 1.00 92.62 104 ARG A CA 1
ATOM 803 C C . ARG A 1 104 ? -1.275 10.052 -11.173 1.00 92.62 104 ARG A C 1
ATOM 805 O O . ARG A 1 104 ? -0.835 10.790 -12.046 1.00 92.62 104 ARG A O 1
ATOM 812 N N . MET A 1 105 ? -2.420 9.390 -11.341 1.00 91.94 105 MET A N 1
ATOM 813 C CA . MET A 1 105 ? -3.259 9.579 -12.531 1.00 91.94 105 MET A CA 1
ATOM 814 C C . MET A 1 105 ? -4.020 10.916 -12.507 1.00 91.94 105 MET A C 1
ATOM 816 O O . MET A 1 105 ? -4.473 11.377 -13.559 1.00 91.94 105 MET A O 1
ATOM 820 N N . ASN A 1 106 ? -4.137 11.566 -11.344 1.00 90.31 106 ASN A N 1
ATOM 821 C CA . ASN A 1 106 ? -4.712 12.906 -11.213 1.00 90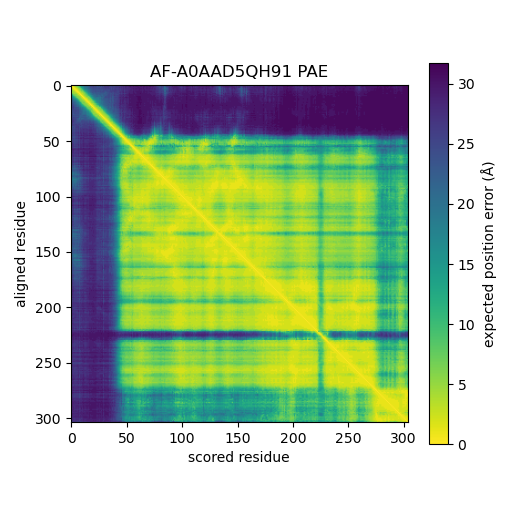.31 106 ASN A CA 1
ATOM 822 C C . ASN A 1 106 ? -3.691 13.976 -11.620 1.00 90.31 106 ASN A C 1
ATOM 824 O O . ASN A 1 106 ? -2.490 13.749 -11.536 1.00 90.31 106 ASN A O 1
ATOM 828 N N . SER A 1 107 ? -4.157 15.161 -12.025 1.00 88.81 107 SER A N 1
ATOM 829 C CA . SER A 1 107 ? -3.277 16.318 -12.275 1.00 88.81 107 SER A CA 1
ATOM 830 C C . SER A 1 107 ? -2.618 16.850 -11.000 1.00 88.81 107 SER A C 1
ATOM 832 O O . SER A 1 107 ? -1.583 17.499 -11.069 1.00 88.81 107 SER A O 1
ATOM 834 N N . ILE A 1 108 ? -3.225 16.585 -9.843 1.00 89.38 108 ILE A N 1
ATOM 835 C CA . ILE A 1 108 ? -2.684 16.865 -8.516 1.00 89.38 108 ILE A CA 1
ATOM 836 C C . ILE A 1 108 ? -2.815 15.569 -7.719 1.00 89.38 108 ILE A C 1
ATOM 838 O O . ILE A 1 108 ? -3.912 15.026 -7.596 1.00 89.38 108 ILE A O 1
ATOM 842 N N . THR A 1 109 ? -1.704 15.060 -7.192 1.00 89.94 109 THR A N 1
ATOM 843 C CA . THR A 1 109 ? -1.675 13.774 -6.473 1.00 89.94 109 THR A CA 1
ATOM 844 C C . THR A 1 109 ? -2.248 13.864 -5.061 1.00 89.94 109 THR A C 1
ATOM 846 O O . THR A 1 109 ? -2.629 12.846 -4.491 1.00 89.94 109 THR A O 1
ATOM 849 N N . GLY A 1 110 ? -2.307 15.074 -4.494 1.00 89.00 110 GLY A N 1
ATOM 850 C CA . GLY A 1 110 ? -2.696 15.308 -3.101 1.00 89.00 110 GLY A CA 1
ATOM 851 C C . GLY A 1 110 ? -1.599 14.961 -2.091 1.00 89.00 110 GLY A C 1
ATOM 852 O O . GLY A 1 110 ? -1.850 15.000 -0.890 1.00 89.00 110 GLY A O 1
ATOM 853 N N . VAL A 1 111 ? -0.393 14.630 -2.562 1.00 87.31 111 VAL A N 1
ATOM 854 C CA . VAL A 1 111 ? 0.773 14.294 -1.738 1.00 87.31 111 VAL A CA 1
ATOM 855 C C . VAL A 1 111 ? 2.020 15.007 -2.260 1.00 87.31 111 VAL A C 1
ATOM 857 O O . VAL A 1 111 ? 2.106 15.341 -3.438 1.00 87.31 111 VAL A O 1
ATOM 860 N N . ASP A 1 112 ? 2.998 15.242 -1.392 1.00 89.88 112 ASP A N 1
ATOM 861 C CA . ASP A 1 112 ? 4.237 15.968 -1.705 1.00 89.88 112 ASP A CA 1
ATOM 862 C C . ASP A 1 112 ? 5.387 15.063 -2.181 1.00 89.88 112 ASP A C 1
ATOM 864 O O . ASP A 1 112 ? 6.383 15.554 -2.708 1.00 89.88 112 ASP A O 1
ATOM 868 N N . TYR A 1 113 ? 5.247 13.744 -2.034 1.00 88.56 113 TYR A N 1
ATOM 869 C CA . TYR A 1 113 ? 6.289 12.760 -2.342 1.00 88.56 113 TYR A CA 1
ATOM 870 C C . TYR A 1 113 ? 6.074 11.991 -3.659 1.00 88.56 113 TYR A C 1
ATOM 872 O O . TYR A 1 113 ? 6.941 11.211 -4.051 1.00 88.56 113 TYR A O 1
ATOM 880 N N . LEU A 1 114 ? 4.945 12.190 -4.354 1.00 91.56 114 LEU A N 1
ATOM 881 C CA . LEU A 1 114 ? 4.680 11.608 -5.677 1.00 91.56 114 LEU A CA 1
ATOM 882 C C . LEU A 1 114 ? 4.192 12.671 -6.657 1.00 91.56 114 LEU A C 1
ATOM 884 O O . LEU A 1 114 ? 3.202 13.360 -6.400 1.00 91.56 114 LEU A O 1
ATOM 888 N N . SER A 1 115 ? 4.839 12.720 -7.819 1.00 92.62 115 SER A N 1
ATOM 889 C CA . SER A 1 115 ? 4.425 13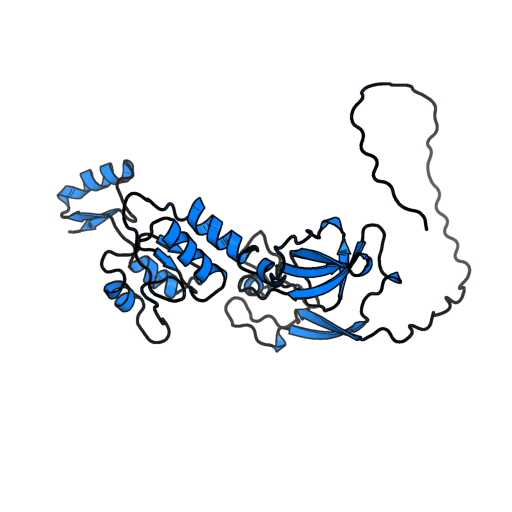.559 -8.942 1.00 92.62 115 SER A CA 1
ATOM 890 C C . SER A 1 115 ? 3.327 12.889 -9.778 1.00 92.62 115 SER A C 1
ATOM 892 O O . SER A 1 115 ? 3.318 11.656 -9.904 1.00 92.62 115 SER A O 1
ATOM 894 N N . PRO A 1 116 ? 2.418 13.673 -10.387 1.00 92.69 116 PRO A N 1
ATOM 895 C CA . PRO A 1 116 ? 1.505 13.183 -11.415 1.00 92.69 116 PRO A CA 1
ATOM 896 C C . PRO A 1 116 ? 2.253 12.494 -12.556 1.00 92.69 116 PRO A C 1
ATOM 898 O O . PRO A 1 116 ? 3.359 12.902 -12.895 1.00 92.69 116 PRO A O 1
ATOM 901 N N . TYR A 1 117 ? 1.628 11.500 -13.184 1.00 92.44 117 TYR A N 1
ATOM 902 C CA . TYR A 1 117 ? 2.055 11.048 -14.504 1.00 92.44 117 TYR A CA 1
ATOM 903 C C . TYR A 1 117 ? 1.751 12.131 -15.522 1.00 92.44 117 TYR A C 1
ATOM 905 O O . TYR A 1 117 ? 0.612 12.604 -15.575 1.00 92.44 117 TYR A O 1
ATOM 913 N N . GLU A 1 118 ? 2.712 12.474 -16.366 1.00 90.50 118 GLU A N 1
ATOM 914 C CA . GLU A 1 118 ? 2.469 13.309 -17.534 1.00 90.50 118 GLU A CA 1
ATOM 915 C C . GLU A 1 118 ? 1.964 12.469 -18.719 1.00 90.50 118 GLU A C 1
ATOM 917 O O . GLU A 1 118 ? 2.351 11.308 -18.886 1.00 90.50 118 GLU A O 1
ATOM 922 N N . PRO A 1 119 ? 1.085 13.010 -19.581 1.00 87.25 119 PRO A N 1
ATOM 923 C CA . PRO A 1 119 ? 0.662 12.294 -20.775 1.00 87.25 119 PRO A CA 1
ATOM 924 C C . PRO A 1 119 ? 1.852 11.899 -21.660 1.00 87.25 119 PRO A C 1
ATOM 926 O O . PRO A 1 119 ? 2.664 12.737 -22.047 1.00 87.25 119 PRO A O 1
ATOM 929 N N . GLY A 1 120 ? 1.932 10.617 -22.011 1.00 86.50 120 GLY A N 1
ATOM 930 C CA . GLY A 1 120 ? 3.036 10.028 -22.769 1.00 86.50 120 GLY A CA 1
ATOM 931 C C . GLY A 1 120 ? 4.233 9.587 -21.919 1.00 86.50 120 GLY A C 1
ATOM 932 O O . GLY A 1 120 ? 5.125 8.924 -22.448 1.00 86.50 120 GLY A O 1
ATOM 933 N N . GLU A 1 121 ? 4.256 9.895 -20.620 1.00 90.06 121 GLU A N 1
ATOM 934 C CA . GLU A 1 121 ? 5.261 9.385 -19.686 1.00 90.06 121 GLU A CA 1
ATOM 935 C C . GLU A 1 121 ? 5.084 7.879 -19.461 1.00 90.06 121 GLU A C 1
ATOM 937 O O . GLU A 1 121 ? 3.969 7.356 -19.526 1.00 90.06 121 GLU A O 1
ATOM 942 N N . LEU A 1 122 ? 6.182 7.169 -19.190 1.00 90.25 122 LEU A N 1
ATOM 943 C CA . LEU A 1 122 ? 6.127 5.766 -18.788 1.00 90.25 122 LEU A CA 1
ATOM 944 C C . LEU A 1 122 ? 5.392 5.616 -17.458 1.00 90.25 122 LEU A C 1
ATOM 946 O O . LEU A 1 122 ? 5.680 6.317 -16.494 1.00 90.25 122 LEU A O 1
ATOM 950 N N . VAL A 1 123 ? 4.491 4.641 -17.399 1.00 93.44 123 VAL A N 1
ATOM 951 C CA . VAL A 1 123 ? 3.941 4.195 -16.119 1.00 93.44 123 VAL A CA 1
ATOM 952 C C . VAL A 1 123 ? 5.020 3.410 -15.387 1.00 93.44 123 VAL A C 1
ATOM 954 O O . VAL A 1 123 ? 5.738 2.619 -16.004 1.00 93.44 123 VAL A O 1
ATOM 957 N N . ASP A 1 124 ? 5.120 3.595 -14.077 1.00 94.00 124 ASP A N 1
ATOM 958 C CA . ASP A 1 124 ? 6.014 2.829 -13.219 1.00 94.00 124 ASP A CA 1
ATOM 959 C C . ASP A 1 124 ? 5.253 2.128 -12.100 1.00 94.00 124 ASP A C 1
ATOM 961 O O . ASP A 1 124 ? 4.171 2.557 -11.720 1.00 94.00 124 ASP A O 1
ATOM 965 N N . GLY A 1 125 ? 5.808 1.039 -11.578 1.00 90.69 125 GLY A N 1
ATOM 966 C CA . GLY A 1 125 ? 5.188 0.222 -10.542 1.00 90.69 125 GLY A CA 1
ATOM 967 C C . GLY A 1 125 ? 5.415 0.700 -9.113 1.00 90.69 125 GLY A C 1
ATOM 968 O O . GLY A 1 125 ? 5.132 -0.076 -8.220 1.00 90.69 125 GLY A O 1
ATOM 969 N N . LEU A 1 126 ? 5.968 1.896 -8.866 1.00 93.06 126 LEU A N 1
ATOM 970 C CA . LEU A 1 126 ? 6.551 2.334 -7.579 1.00 93.06 126 LEU A CA 1
ATOM 971 C C . LEU A 1 126 ? 7.729 1.486 -7.072 1.00 93.06 126 LEU A C 1
ATOM 973 O O . LEU A 1 126 ? 8.686 2.050 -6.550 1.00 93.06 126 LEU A O 1
ATOM 977 N N . GLU A 1 127 ? 7.705 0.171 -7.277 1.00 95.25 127 GLU A N 1
ATOM 978 C CA . GLU A 1 127 ? 8.799 -0.776 -7.086 1.00 95.25 127 GLU A CA 1
ATOM 979 C C . GLU A 1 127 ? 8.817 -1.824 -8.208 1.00 95.25 127 GLU A C 1
ATOM 981 O O . GLU A 1 127 ? 7.807 -2.146 -8.844 1.00 95.25 127 GLU A O 1
ATOM 986 N N . GLY A 1 128 ? 9.988 -2.405 -8.438 1.00 96.75 128 GLY A N 1
ATOM 987 C CA . GLY A 1 128 ? 10.135 -3.565 -9.305 1.00 96.75 128 GLY A CA 1
ATOM 988 C C . GLY A 1 128 ? 11.443 -4.293 -9.056 1.00 96.75 128 GLY A C 1
ATOM 989 O O . GLY A 1 128 ? 12.320 -3.826 -8.328 1.00 96.75 128 GLY A O 1
ATOM 990 N N . VAL A 1 129 ? 11.547 -5.484 -9.636 1.00 97.44 129 VAL A N 1
ATOM 991 C CA . VAL A 1 129 ? 12.717 -6.349 -9.505 1.00 97.44 129 VAL A CA 1
ATOM 992 C C . VAL A 1 129 ? 13.050 -6.986 -10.845 1.00 97.44 129 VAL A C 1
ATOM 994 O O . VAL A 1 129 ? 12.185 -7.454 -11.593 1.00 97.44 129 VAL A O 1
ATOM 997 N N . GLY A 1 130 ? 14.339 -7.013 -11.154 1.00 97.12 130 GLY A N 1
ATOM 998 C CA . GLY A 1 130 ? 14.858 -7.476 -12.427 1.00 97.12 130 GLY A CA 1
ATOM 999 C C . GLY A 1 130 ? 16.273 -8.010 -12.318 1.00 97.12 130 GLY A C 1
ATOM 1000 O O . GLY A 1 130 ? 16.855 -8.079 -11.240 1.00 97.12 130 GLY A O 1
ATOM 1001 N N . VAL A 1 131 ? 16.825 -8.400 -13.461 1.00 97.31 131 VAL A N 1
ATOM 1002 C CA . VAL A 1 131 ? 18.203 -8.875 -13.588 1.00 97.31 131 VAL A CA 1
ATOM 1003 C C . VAL A 1 131 ? 19.007 -7.866 -14.390 1.00 97.31 131 VAL A C 1
ATOM 1005 O O . VAL A 1 131 ? 18.613 -7.504 -15.500 1.00 97.31 131 VAL A O 1
ATOM 1008 N N . VAL A 1 132 ? 20.153 -7.460 -13.854 1.00 96.75 132 VAL A N 1
ATOM 1009 C CA . VAL A 1 132 ? 21.190 -6.743 -14.599 1.00 96.75 132 VAL A CA 1
ATOM 1010 C C . VAL A 1 132 ? 21.885 -7.746 -15.519 1.00 96.75 132 VAL A C 1
ATOM 1012 O O . VAL A 1 132 ? 22.560 -8.651 -15.029 1.00 96.75 132 VAL A O 1
ATOM 1015 N N . GLU A 1 133 ? 21.704 -7.637 -16.840 1.00 91.69 133 GLU A N 1
ATOM 1016 C CA . GLU A 1 133 ? 22.009 -8.746 -17.765 1.00 91.69 133 GLU A CA 1
ATOM 1017 C C . GLU A 1 133 ? 23.498 -9.121 -17.798 1.00 91.69 133 GLU A C 1
ATOM 1019 O O . GLU A 1 133 ? 23.829 -10.301 -17.691 1.00 91.69 133 GLU A O 1
ATOM 1024 N N . VAL A 1 134 ? 24.395 -8.132 -17.855 1.00 87.31 134 VAL A N 1
ATOM 1025 C CA . VAL A 1 134 ? 25.846 -8.360 -18.022 1.00 87.31 134 VAL A CA 1
ATOM 1026 C C . VAL A 1 134 ? 26.454 -9.141 -16.854 1.00 87.31 134 VAL A C 1
ATOM 1028 O O . VAL A 1 134 ? 27.312 -9.997 -17.049 1.00 87.31 134 VAL A O 1
ATOM 1031 N N . ILE A 1 135 ? 26.003 -8.855 -15.634 1.00 88.94 135 ILE A N 1
ATOM 1032 C CA . ILE A 1 135 ? 26.539 -9.457 -14.404 1.00 88.94 135 ILE A CA 1
ATOM 1033 C C . ILE A 1 135 ? 25.599 -10.505 -13.799 1.00 88.94 135 ILE A C 1
ATOM 1035 O O . ILE A 1 135 ? 25.938 -11.121 -12.793 1.00 88.94 135 ILE A O 1
ATOM 1039 N N . SER A 1 136 ? 24.421 -10.709 -14.398 1.00 92.25 136 SER A N 1
ATOM 1040 C CA . SER A 1 136 ? 23.377 -11.632 -13.932 1.00 92.25 136 SER A CA 1
ATOM 1041 C C . SER A 1 136 ? 23.001 -11.452 -12.454 1.00 92.25 136 SER A C 1
ATOM 1043 O O . SER A 1 136 ? 22.692 -12.412 -11.749 1.00 92.25 136 SER A O 1
ATOM 1045 N N . VAL A 1 137 ? 23.015 -10.206 -11.974 1.00 94.62 137 VAL A N 1
ATOM 1046 C CA . VAL A 1 137 ? 22.650 -9.859 -10.594 1.00 94.62 137 VAL A CA 1
ATOM 1047 C C . VAL A 1 137 ? 21.186 -9.449 -10.544 1.00 94.62 137 VAL A C 1
ATOM 1049 O O . VAL A 1 137 ? 20.749 -8.610 -11.329 1.00 94.62 137 VAL A O 1
ATOM 1052 N N . THR A 1 138 ? 20.428 -10.039 -9.617 1.00 96.50 138 THR A N 1
ATOM 1053 C CA . THR A 1 138 ? 19.055 -9.602 -9.338 1.00 96.50 138 THR A CA 1
ATOM 1054 C C . THR A 1 138 ? 19.089 -8.340 -8.485 1.00 96.50 138 THR A C 1
ATOM 1056 O O . THR A 1 138 ? 19.737 -8.317 -7.436 1.00 96.50 138 THR A O 1
ATOM 1059 N N . SER A 1 139 ? 18.373 -7.313 -8.926 1.00 97.00 139 SER A N 1
ATOM 1060 C CA . SER A 1 139 ? 18.304 -6.012 -8.267 1.00 97.00 139 SER A CA 1
ATOM 1061 C C . SER A 1 139 ? 16.881 -5.468 -8.288 1.00 97.00 139 SER A C 1
ATOM 1063 O O . SER A 1 139 ? 16.105 -5.778 -9.196 1.00 97.00 139 SER A O 1
ATOM 1065 N N . CYS A 1 140 ? 16.550 -4.651 -7.297 1.00 96.75 140 CYS A N 1
ATOM 1066 C CA . CYS A 1 140 ? 15.302 -3.905 -7.216 1.00 96.75 140 CYS A CA 1
ATOM 1067 C C . CYS A 1 140 ? 15.572 -2.401 -7.208 1.00 96.75 140 CYS A C 1
ATOM 1069 O O . CYS A 1 140 ? 16.696 -1.962 -6.957 1.00 96.75 140 CYS A O 1
ATOM 1071 N N . ALA A 1 141 ? 14.537 -1.628 -7.513 1.00 96.00 141 ALA A N 1
ATOM 1072 C CA . ALA A 1 141 ? 14.545 -0.177 -7.405 1.00 96.00 141 ALA A CA 1
ATOM 1073 C C . ALA A 1 141 ? 13.119 0.355 -7.264 1.00 96.00 141 ALA A C 1
ATOM 1075 O O . ALA A 1 141 ? 12.144 -0.357 -7.536 1.00 96.00 141 ALA A O 1
ATOM 1076 N N . HIS A 1 142 ? 13.030 1.622 -6.873 1.00 93.88 142 HIS A N 1
ATOM 1077 C CA . HIS A 1 142 ? 11.792 2.386 -6.907 1.00 93.88 142 HIS A CA 1
ATOM 1078 C C . HIS A 1 142 ? 11.500 2.913 -8.316 1.00 93.88 142 HIS A C 1
ATOM 1080 O O . HIS A 1 142 ? 12.381 2.934 -9.173 1.00 93.88 142 HIS A O 1
ATOM 1086 N N . LEU A 1 143 ? 10.255 3.336 -8.548 1.00 92.88 143 LEU A N 1
ATOM 1087 C CA . LEU A 1 143 ? 9.781 3.907 -9.816 1.00 92.88 143 LEU A CA 1
ATOM 1088 C C . LEU A 1 143 ? 10.121 3.023 -11.029 1.00 92.88 143 LEU A C 1
ATOM 1090 O O . LEU A 1 143 ? 10.545 3.490 -12.086 1.00 92.88 143 LEU A O 1
ATOM 1094 N N . TRP A 1 144 ? 9.930 1.711 -10.870 1.00 95.69 144 TRP A N 1
ATOM 1095 C CA . TRP A 1 144 ? 10.298 0.731 -11.884 1.00 95.69 144 TRP A CA 1
ATOM 1096 C C . TRP A 1 144 ? 9.388 0.814 -13.117 1.00 95.69 144 TRP A C 1
ATOM 1098 O O . TRP A 1 144 ? 8.191 0.531 -13.001 1.00 95.69 144 TRP A O 1
ATOM 1108 N N . PRO A 1 145 ? 9.910 1.131 -14.313 1.00 94.62 145 PRO A N 1
ATOM 1109 C CA . PRO A 1 145 ? 9.072 1.367 -15.481 1.00 94.62 145 PRO A CA 1
ATOM 1110 C C . PRO A 1 145 ? 8.367 0.086 -15.944 1.00 94.62 145 PRO A C 1
ATOM 1112 O O . PRO A 1 145 ? 8.942 -1.007 -15.953 1.00 94.62 145 PRO A O 1
ATOM 1115 N N . TRP A 1 146 ? 7.125 0.218 -16.410 1.00 93.88 146 TRP A N 1
ATOM 1116 C CA . TRP A 1 146 ? 6.324 -0.863 -16.989 1.00 93.88 146 TRP A CA 1
ATOM 1117 C C . TRP A 1 146 ? 6.800 -1.211 -18.408 1.00 93.88 146 TRP A C 1
ATOM 1119 O O . TRP A 1 146 ? 6.145 -0.957 -19.422 1.00 93.88 146 TRP A O 1
ATOM 1129 N N . THR A 1 147 ? 7.985 -1.812 -18.469 1.00 91.81 147 THR A N 1
ATOM 1130 C CA . THR A 1 147 ? 8.666 -2.297 -19.674 1.00 91.81 147 THR A CA 1
ATOM 1131 C C . THR A 1 147 ? 9.416 -3.594 -19.367 1.00 91.81 147 THR A C 1
ATOM 1133 O O . THR A 1 147 ? 9.772 -3.877 -18.220 1.00 91.81 147 THR A O 1
ATOM 1136 N N . ARG A 1 148 ? 9.687 -4.410 -20.393 1.00 91.75 148 ARG A N 1
ATOM 1137 C CA . ARG A 1 148 ? 10.463 -5.653 -20.228 1.00 91.75 148 ARG A CA 1
ATOM 1138 C C . ARG A 1 148 ? 11.955 -5.405 -20.036 1.00 91.75 148 ARG A C 1
ATOM 1140 O O . ARG A 1 148 ? 12.593 -6.161 -19.306 1.00 91.75 148 ARG A O 1
ATOM 1147 N N . LYS A 1 149 ? 12.509 -4.395 -20.711 1.00 94.06 149 LYS A N 1
ATOM 1148 C CA . LYS A 1 149 ? 13.909 -3.979 -20.575 1.00 94.06 149 LYS A CA 1
ATOM 1149 C C . LYS A 1 149 ? 14.028 -2.463 -20.569 1.00 94.06 149 LYS A C 1
ATOM 1151 O O . LYS A 1 149 ? 13.272 -1.774 -21.258 1.00 94.06 149 LYS A O 1
ATOM 1156 N N . PHE A 1 150 ? 14.997 -1.966 -19.818 1.00 95.12 150 PHE A N 1
ATOM 1157 C CA . PHE A 1 150 ? 15.338 -0.551 -19.729 1.00 95.12 150 PHE A CA 1
ATOM 1158 C C . PHE A 1 150 ? 16.801 -0.390 -19.313 1.00 95.12 150 PHE A C 1
ATOM 1160 O O . PHE A 1 150 ? 17.449 -1.350 -18.893 1.00 95.12 150 PHE A O 1
ATOM 1167 N N . ILE A 1 151 ? 17.322 0.820 -19.478 1.00 95.88 151 ILE A N 1
ATOM 1168 C CA . ILE A 1 151 ? 18.636 1.205 -18.970 1.00 95.88 151 ILE A CA 1
ATOM 1169 C C . ILE A 1 151 ? 18.405 1.932 -17.653 1.00 95.88 151 ILE A C 1
ATOM 1171 O O . ILE A 1 151 ? 17.549 2.812 -17.596 1.00 95.88 151 ILE A O 1
ATOM 1175 N N . ALA A 1 152 ? 19.147 1.546 -16.623 1.00 96.44 152 ALA A N 1
ATOM 1176 C CA . ALA A 1 152 ? 19.113 2.179 -15.312 1.00 96.44 152 ALA A CA 1
ATOM 1177 C C . ALA A 1 152 ? 20.507 2.679 -14.940 1.00 96.44 152 ALA A C 1
ATOM 1179 O O . ALA A 1 152 ? 21.508 2.057 -15.318 1.00 96.44 152 ALA A O 1
ATOM 1180 N N . ASP A 1 153 ? 20.571 3.753 -14.161 1.00 96.81 153 ASP A N 1
ATOM 1181 C CA . ASP A 1 153 ? 21.796 4.115 -13.463 1.00 96.81 153 ASP A CA 1
ATOM 1182 C C . ASP A 1 153 ? 22.077 3.071 -12.378 1.00 96.81 153 ASP A C 1
ATOM 1184 O O . ASP A 1 153 ? 21.200 2.675 -11.608 1.00 96.81 153 ASP A O 1
ATOM 1188 N N . CYS A 1 154 ? 23.316 2.575 -12.325 1.00 94.62 154 CYS A N 1
ATOM 1189 C CA . CYS A 1 154 ? 23.684 1.517 -11.383 1.00 94.62 154 CYS A CA 1
ATOM 1190 C C . CYS A 1 154 ? 23.503 1.943 -9.917 1.00 94.62 154 CYS A C 1
ATOM 1192 O O . CYS A 1 154 ? 23.373 1.080 -9.053 1.00 94.62 154 CYS A O 1
ATOM 1194 N N . THR A 1 155 ? 23.511 3.250 -9.636 1.00 96.12 155 THR A N 1
ATOM 1195 C CA . THR A 1 155 ? 23.325 3.829 -8.298 1.00 96.12 155 THR A CA 1
ATOM 1196 C C . THR A 1 155 ? 21.895 3.727 -7.784 1.00 96.12 155 THR A C 1
ATOM 1198 O O . THR A 1 155 ? 21.697 3.755 -6.573 1.00 96.12 155 THR A O 1
ATOM 1201 N N . ASP A 1 156 ? 20.920 3.578 -8.681 1.00 95.69 156 ASP A N 1
ATOM 1202 C CA . ASP A 1 156 ? 19.500 3.504 -8.322 1.00 95.69 156 ASP A CA 1
ATOM 1203 C C . ASP A 1 156 ? 19.073 2.067 -7.995 1.00 95.69 156 ASP A C 1
ATOM 1205 O O . ASP A 1 156 ? 17.993 1.827 -7.454 1.00 95.69 156 ASP A O 1
ATOM 1209 N N . LEU A 1 157 ? 19.927 1.093 -8.324 1.00 96.50 157 LEU A N 1
ATOM 1210 C CA . LEU A 1 157 ? 19.667 -0.324 -8.132 1.00 96.50 157 LEU A CA 1
ATOM 1211 C C . LEU A 1 157 ? 20.220 -0.816 -6.798 1.00 96.50 157 LEU A C 1
ATOM 1213 O O . LEU A 1 157 ? 21.408 -0.702 -6.497 1.00 96.50 157 LEU A O 1
ATOM 1217 N N . VAL A 1 158 ? 19.369 -1.508 -6.049 1.00 95.75 158 VAL A N 1
ATOM 1218 C CA . VAL A 1 158 ? 19.755 -2.224 -4.838 1.00 95.75 158 VAL A CA 1
ATOM 1219 C C . VAL A 1 158 ? 19.838 -3.709 -5.151 1.00 95.75 158 VAL A C 1
ATOM 1221 O O . VAL A 1 158 ? 18.885 -4.320 -5.636 1.00 95.75 158 VAL A O 1
ATOM 1224 N N . LYS A 1 159 ? 20.993 -4.317 -4.867 1.00 95.69 159 LYS A N 1
ATOM 1225 C CA . LYS A 1 159 ? 21.171 -5.762 -5.031 1.00 95.69 159 LYS A CA 1
ATOM 1226 C C . LYS A 1 159 ? 20.230 -6.516 -4.092 1.00 95.69 159 LYS A C 1
ATOM 1228 O O . LYS A 1 159 ? 20.279 -6.341 -2.875 1.00 95.69 159 LYS A O 1
ATOM 1233 N N . VAL A 1 160 ? 19.451 -7.429 -4.660 1.00 94.75 160 VAL A N 1
ATOM 1234 C CA . VAL A 1 160 ? 18.556 -8.306 -3.907 1.00 94.75 160 VAL A CA 1
ATOM 1235 C C . VAL A 1 160 ? 19.346 -9.507 -3.393 1.00 94.75 160 VAL A C 1
ATOM 1237 O O . VAL A 1 160 ? 19.899 -10.283 -4.172 1.00 94.75 160 VAL A O 1
ATOM 1240 N N . ASN A 1 161 ? 19.380 -9.671 -2.070 1.00 92.25 161 ASN A N 1
ATOM 1241 C CA . ASN A 1 161 ? 19.985 -10.823 -1.405 1.00 92.25 161 ASN A CA 1
ATOM 1242 C C . ASN A 1 161 ? 18.889 -11.589 -0.657 1.00 92.25 161 ASN A C 1
ATOM 1244 O O . ASN A 1 161 ? 18.516 -11.219 0.454 1.00 92.25 161 ASN A O 1
ATOM 1248 N N . LEU A 1 162 ? 18.358 -12.639 -1.286 1.00 90.81 162 LEU A N 1
ATOM 1249 C CA . LEU A 1 162 ? 17.335 -13.505 -0.700 1.00 90.81 162 LEU A CA 1
ATOM 1250 C C . LEU A 1 162 ? 17.917 -14.881 -0.359 1.00 90.81 162 LEU A C 1
ATOM 1252 O O . LEU A 1 162 ? 18.851 -15.327 -1.035 1.00 90.81 162 LEU A O 1
ATOM 1256 N N . PRO A 1 163 ? 17.368 -15.581 0.650 1.00 91.38 163 PRO A N 1
ATOM 1257 C CA . PRO A 1 163 ? 17.717 -16.972 0.895 1.00 91.38 163 PRO A CA 1
ATOM 1258 C C . PRO A 1 163 ? 17.436 -17.844 -0.335 1.00 91.38 163 PRO A C 1
ATOM 1260 O O . PRO A 1 163 ? 16.549 -17.557 -1.145 1.00 91.38 163 PRO A O 1
ATOM 1263 N N . VAL A 1 164 ? 18.185 -18.938 -0.464 1.00 89.75 164 VAL A N 1
ATOM 1264 C CA . VAL A 1 164 ? 18.027 -19.883 -1.576 1.00 89.75 164 VAL A CA 1
ATOM 1265 C C . VAL A 1 164 ? 16.582 -20.393 -1.635 1.00 89.75 164 VAL A C 1
ATOM 1267 O O . VAL A 1 164 ? 16.010 -20.774 -0.617 1.00 89.75 164 VAL A O 1
ATOM 1270 N N . GLY A 1 165 ? 15.998 -20.399 -2.836 1.00 89.69 165 GLY A N 1
ATOM 1271 C CA . GLY A 1 165 ? 14.638 -20.889 -3.090 1.00 89.69 165 GLY A CA 1
ATOM 1272 C C . GLY A 1 165 ? 13.530 -19.835 -2.980 1.00 89.69 165 GLY A C 1
ATOM 1273 O O . GLY A 1 165 ? 12.404 -20.112 -3.385 1.00 89.69 165 GLY A O 1
ATOM 1274 N N . TYR A 1 166 ? 13.825 -18.623 -2.502 1.00 92.25 166 TYR A N 1
ATOM 1275 C CA . TYR A 1 166 ? 12.836 -17.544 -2.452 1.00 92.25 166 TYR A CA 1
ATOM 1276 C C . TYR A 1 166 ? 12.664 -16.877 -3.821 1.00 92.25 166 TYR A C 1
ATOM 1278 O O . TYR A 1 166 ? 13.639 -16.547 -4.498 1.00 92.25 166 TYR A O 1
ATOM 1286 N N . SER A 1 167 ? 11.409 -16.634 -4.213 1.00 93.56 167 SER A N 1
ATOM 1287 C CA . SER A 1 167 ? 11.105 -15.846 -5.412 1.00 93.56 167 SER A CA 1
ATOM 1288 C C . SER A 1 167 ? 11.540 -14.388 -5.218 1.00 93.56 167 SER A C 1
ATOM 1290 O O . SER A 1 167 ? 11.187 -13.794 -4.196 1.00 93.56 167 SER A O 1
ATOM 1292 N N . PRO A 1 168 ? 12.198 -13.757 -6.212 1.00 93.88 168 PRO A N 1
ATOM 1293 C CA . PRO A 1 168 ? 12.491 -12.327 -6.184 1.00 93.88 168 PRO A CA 1
ATOM 1294 C C . PRO A 1 168 ? 11.260 -11.443 -5.976 1.00 93.88 168 PRO A C 1
ATOM 1296 O O . PRO A 1 168 ? 11.394 -10.372 -5.405 1.00 93.88 168 PRO A O 1
ATOM 1299 N N . SER A 1 169 ? 10.060 -11.883 -6.374 1.00 93.69 169 SER A N 1
ATOM 1300 C CA . SER A 1 169 ? 8.819 -11.110 -6.202 1.00 93.69 169 SER A CA 1
ATOM 1301 C C . SER A 1 169 ? 8.489 -10.773 -4.742 1.00 93.69 169 SER A C 1
ATOM 1303 O O . SER A 1 169 ? 7.735 -9.836 -4.492 1.00 93.69 169 SER A O 1
ATOM 1305 N N . ILE A 1 170 ? 9.061 -11.487 -3.762 1.00 93.25 170 ILE A N 1
ATOM 1306 C CA . ILE A 1 170 ? 8.846 -11.186 -2.340 1.00 93.25 170 ILE A CA 1
ATOM 1307 C C . ILE A 1 170 ? 9.325 -9.775 -1.961 1.00 93.25 170 ILE A C 1
ATOM 1309 O O . ILE A 1 170 ? 8.776 -9.171 -1.038 1.00 93.25 170 ILE A O 1
ATOM 1313 N N . VAL A 1 171 ? 10.291 -9.219 -2.706 1.00 93.94 171 VAL A N 1
ATOM 1314 C CA . VAL A 1 171 ? 10.783 -7.846 -2.500 1.00 93.94 171 VAL A CA 1
ATOM 1315 C C . VAL A 1 171 ? 9.777 -6.772 -2.877 1.00 93.94 171 VAL A C 1
ATOM 1317 O O . VAL A 1 171 ? 9.996 -5.628 -2.526 1.00 93.94 171 VAL A O 1
ATOM 1320 N N . LEU A 1 172 ? 8.684 -7.129 -3.554 1.00 93.69 172 LEU A N 1
ATOM 1321 C CA . LEU A 1 172 ? 7.577 -6.221 -3.872 1.00 93.69 172 LEU A CA 1
ATOM 1322 C C . LEU A 1 172 ? 6.418 -6.355 -2.870 1.00 93.69 172 LEU A C 1
ATOM 1324 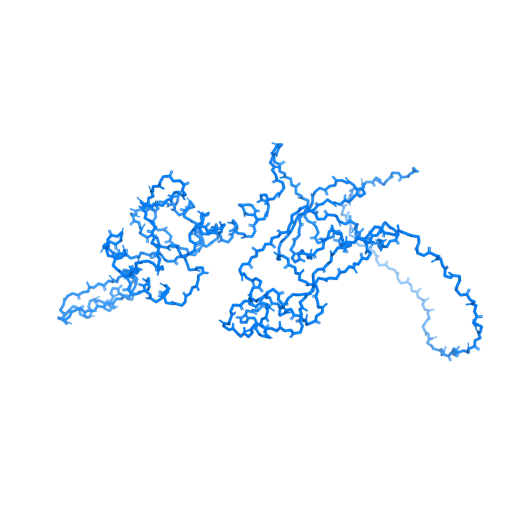O O . LEU A 1 172 ? 5.353 -5.782 -3.054 1.00 93.69 172 LEU A O 1
ATOM 1328 N N . SER A 1 173 ? 6.589 -7.170 -1.823 1.00 89.88 173 SER A N 1
ATOM 1329 C CA . SER A 1 173 ? 5.559 -7.434 -0.814 1.00 89.88 173 SER A CA 1
ATOM 1330 C C . SER A 1 173 ? 6.140 -7.362 0.600 1.00 89.88 173 SER A C 1
ATOM 1332 O O . SER A 1 173 ? 6.396 -6.270 1.106 1.00 89.88 173 SER A O 1
ATOM 1334 N N . GLY A 1 174 ? 6.365 -8.511 1.245 1.00 87.75 174 GLY A N 1
ATOM 1335 C CA . GLY A 1 174 ? 6.727 -8.628 2.659 1.00 87.75 174 GLY A CA 1
ATOM 1336 C C . GLY A 1 174 ? 8.045 -7.969 3.052 1.00 87.75 174 GLY A C 1
ATOM 1337 O O . GLY A 1 174 ? 8.170 -7.499 4.179 1.00 87.75 174 GLY A O 1
ATOM 1338 N N . VAL A 1 175 ? 9.010 -7.903 2.132 1.00 88.56 175 VAL A N 1
ATOM 1339 C CA . VAL A 1 175 ? 10.311 -7.247 2.367 1.00 88.56 175 VAL A CA 1
ATOM 1340 C C . VAL A 1 175 ? 10.502 -5.984 1.518 1.00 88.56 175 VAL A C 1
ATOM 1342 O O . VAL A 1 175 ? 11.613 -5.470 1.440 1.00 88.56 175 VAL A O 1
ATOM 1345 N N . GLY A 1 176 ? 9.420 -5.502 0.897 1.00 91.06 176 GLY A N 1
ATOM 1346 C CA . GLY A 1 176 ? 9.364 -4.275 0.097 1.00 91.06 176 GLY A CA 1
ATOM 1347 C C . GLY A 1 176 ? 8.568 -3.155 0.760 1.00 91.06 176 GLY A C 1
ATOM 1348 O O . GLY A 1 176 ? 8.346 -3.160 1.978 1.00 91.06 176 GLY A O 1
ATOM 1349 N N . LEU A 1 177 ? 8.074 -2.222 -0.057 1.00 92.69 177 LEU A N 1
ATOM 1350 C CA . LEU A 1 177 ? 7.311 -1.051 0.379 1.00 92.69 177 LEU A CA 1
ATOM 1351 C C . LEU A 1 177 ? 6.062 -1.422 1.184 1.00 92.69 177 LEU A C 1
ATOM 1353 O O . LEU A 1 177 ? 5.811 -0.831 2.236 1.00 92.69 177 LEU A O 1
ATOM 1357 N N . SER A 1 178 ? 5.302 -2.429 0.745 1.00 93.38 178 SER A N 1
ATOM 1358 C CA . SER A 1 178 ? 4.107 -2.907 1.459 1.00 93.38 178 SER A CA 1
ATOM 1359 C C . SER A 1 178 ? 4.428 -3.400 2.875 1.00 93.38 178 SER A C 1
ATOM 1361 O O . SER A 1 178 ? 3.772 -3.000 3.838 1.00 93.38 178 SER A O 1
ATOM 1363 N N . GLY A 1 179 ? 5.447 -4.250 3.025 1.00 94.94 179 GLY A N 1
ATOM 1364 C CA . GLY A 1 179 ? 5.856 -4.767 4.330 1.00 94.94 179 GLY A CA 1
ATOM 1365 C C . GLY A 1 179 ? 6.449 -3.698 5.236 1.00 94.94 179 GLY A C 1
ATOM 1366 O O . GLY A 1 179 ? 6.119 -3.652 6.422 1.00 94.94 179 GLY A O 1
ATOM 1367 N N . MET A 1 180 ? 7.253 -2.786 4.683 1.00 95.06 180 MET A N 1
ATOM 1368 C CA . MET A 1 180 ? 7.783 -1.648 5.433 1.00 95.06 180 MET A CA 1
ATOM 1369 C C . MET A 1 180 ? 6.661 -0.725 5.927 1.00 95.06 180 MET A C 1
ATOM 1371 O O . MET A 1 180 ? 6.679 -0.296 7.080 1.00 95.06 180 MET A O 1
ATOM 1375 N N . THR A 1 181 ? 5.655 -0.469 5.086 1.00 95.44 181 THR A N 1
ATOM 1376 C CA . THR A 1 181 ? 4.487 0.357 5.429 1.00 95.44 181 THR A CA 1
ATOM 1377 C C . THR A 1 181 ? 3.705 -0.256 6.585 1.00 95.44 181 THR A C 1
ATOM 1379 O O . THR A 1 181 ? 3.460 0.417 7.588 1.00 95.44 181 THR A O 1
ATOM 1382 N N . ALA A 1 182 ? 3.387 -1.550 6.499 1.00 96.31 182 ALA A N 1
ATOM 1383 C CA . ALA A 1 182 ? 2.735 -2.288 7.576 1.00 96.31 182 ALA A CA 1
ATOM 1384 C C . ALA A 1 182 ? 3.556 -2.251 8.876 1.00 96.31 182 ALA A C 1
ATOM 1386 O O . ALA A 1 182 ? 3.036 -1.928 9.945 1.00 96.31 182 ALA A O 1
ATOM 1387 N N . LEU A 1 183 ? 4.861 -2.526 8.789 1.00 96.00 183 LEU A N 1
ATOM 1388 C CA . LEU A 1 183 ? 5.753 -2.577 9.944 1.00 96.00 183 LEU A CA 1
ATOM 1389 C C . LEU A 1 183 ? 5.864 -1.231 10.658 1.00 96.00 183 LEU A C 1
ATOM 1391 O O . LEU A 1 183 ? 5.744 -1.177 11.883 1.00 96.00 183 LEU A O 1
ATOM 1395 N N . LEU A 1 184 ? 6.100 -0.148 9.916 1.00 96.44 184 LEU A N 1
ATOM 1396 C CA . LEU A 1 184 ? 6.221 1.189 10.488 1.00 96.44 184 LEU A CA 1
ATOM 1397 C C . LEU A 1 184 ? 4.869 1.705 10.983 1.00 96.44 184 LEU A C 1
ATOM 1399 O O . LEU A 1 184 ? 4.810 2.272 12.074 1.00 96.44 184 LEU A O 1
ATOM 1403 N N . GLY A 1 185 ? 3.784 1.466 10.244 1.00 96.38 185 GLY A N 1
ATOM 1404 C CA . GLY A 1 185 ? 2.438 1.834 10.675 1.00 96.38 185 GLY A CA 1
ATOM 1405 C C . GLY A 1 185 ? 2.090 1.199 12.022 1.00 96.38 185 GLY A C 1
ATOM 1406 O O . GLY A 1 185 ? 1.719 1.901 12.959 1.00 96.38 185 GLY A O 1
ATOM 1407 N N . ILE A 1 186 ? 2.338 -0.101 12.186 1.00 94.88 186 ILE A N 1
ATOM 1408 C CA . ILE A 1 186 ? 2.073 -0.778 13.457 1.00 94.88 186 ILE A CA 1
ATOM 1409 C C . ILE A 1 186 ? 3.081 -0.381 14.547 1.00 94.88 186 ILE A C 1
ATOM 1411 O O . ILE A 1 186 ? 2.695 0.107 15.606 1.00 94.88 186 ILE A O 1
ATOM 1415 N N . ARG A 1 187 ? 4.390 -0.530 14.316 1.00 94.12 187 ARG A N 1
ATOM 1416 C CA . ARG A 1 187 ? 5.390 -0.365 15.390 1.00 94.12 187 ARG A CA 1
ATOM 1417 C C . ARG A 1 187 ? 5.715 1.077 15.751 1.00 94.12 187 ARG A C 1
ATOM 1419 O O . ARG A 1 187 ? 6.259 1.316 16.827 1.00 94.12 187 ARG A O 1
ATOM 1426 N N . LYS A 1 188 ? 5.480 2.032 14.849 1.00 94.50 188 LYS A N 1
ATOM 1427 C CA . LYS A 1 188 ? 5.822 3.446 15.070 1.00 94.50 188 LYS A CA 1
ATOM 1428 C C . LYS A 1 188 ? 4.605 4.346 15.214 1.00 94.50 188 LYS A C 1
ATOM 1430 O O . LYS A 1 188 ? 4.761 5.414 15.800 1.00 94.50 188 LYS A O 1
ATOM 1435 N N . LYS A 1 189 ? 3.441 3.970 14.671 1.00 94.00 189 LYS A N 1
ATOM 1436 C CA . LYS A 1 189 ? 2.255 4.845 14.650 1.00 94.00 189 LYS A CA 1
ATOM 1437 C C . LYS A 1 189 ? 1.073 4.309 15.450 1.00 94.00 189 LYS A C 1
ATOM 1439 O O . LYS A 1 189 ? 0.416 5.110 16.098 1.00 94.00 189 LYS A O 1
ATOM 1444 N N . ALA A 1 190 ? 0.842 2.997 15.475 1.00 90.62 190 ALA A N 1
ATOM 1445 C CA . ALA A 1 190 ? -0.327 2.425 16.149 1.00 90.62 190 ALA A CA 1
ATOM 1446 C C . ALA A 1 190 ? -0.296 2.542 17.684 1.00 90.62 190 ALA A C 1
ATOM 1448 O O . ALA A 1 190 ? -1.335 2.372 18.311 1.00 90.62 190 ALA A O 1
ATOM 1449 N N . ALA A 1 191 ? 0.872 2.833 18.278 1.00 88.56 191 ALA A N 1
ATOM 1450 C CA . ALA A 1 191 ? 1.045 3.035 19.721 1.00 88.56 191 ALA A CA 1
ATOM 1451 C C . ALA A 1 191 ? 0.409 1.912 20.568 1.00 88.56 191 ALA A C 1
ATOM 1453 O O . ALA A 1 191 ? -0.311 2.174 21.529 1.00 88.56 191 ALA A O 1
ATOM 1454 N N . ILE A 1 192 ? 0.672 0.658 20.183 1.00 89.56 192 ILE A N 1
ATOM 1455 C CA . ILE A 1 192 ? 0.116 -0.520 20.856 1.00 89.56 192 ILE A CA 1
ATOM 1456 C C . ILE A 1 192 ? 0.613 -0.584 22.306 1.00 89.56 192 ILE A C 1
ATOM 1458 O O . ILE A 1 192 ? 1.817 -0.670 22.566 1.00 89.56 192 ILE A O 1
ATOM 1462 N N . ASP A 1 193 ? -0.333 -0.587 23.238 1.00 88.19 193 ASP A N 1
ATOM 1463 C CA . ASP A 1 193 ? -0.131 -0.879 24.648 1.00 88.19 193 ASP A CA 1
ATOM 1464 C C . ASP A 1 193 ? -0.152 -2.395 24.854 1.00 88.19 193 ASP A C 1
ATOM 1466 O O . ASP A 1 193 ? -1.202 -3.034 24.891 1.00 88.19 193 ASP A O 1
ATOM 1470 N N . ARG A 1 194 ? 1.037 -2.979 25.012 1.00 85.38 194 ARG A N 1
ATOM 1471 C CA . ARG A 1 194 ? 1.203 -4.431 25.155 1.00 85.38 194 ARG A CA 1
ATOM 1472 C C . ARG A 1 194 ? 0.726 -4.981 26.501 1.00 85.38 194 ARG A C 1
ATOM 1474 O O . ARG A 1 194 ? 0.725 -6.196 26.682 1.00 85.38 194 ARG A O 1
ATOM 1481 N N . PHE A 1 195 ? 0.363 -4.121 27.454 1.00 85.00 195 PHE A N 1
ATOM 1482 C CA . PHE A 1 195 ? -0.093 -4.538 28.782 1.00 85.00 195 PHE A CA 1
ATOM 1483 C C . PHE A 1 195 ? -1.602 -4.767 28.853 1.00 85.00 195 PHE A C 1
ATOM 1485 O O . PHE A 1 195 ? -2.094 -5.259 29.870 1.00 85.00 195 PHE A O 1
ATOM 1492 N N . ARG A 1 196 ? -2.343 -4.460 27.783 1.00 85.19 196 ARG A N 1
ATOM 1493 C CA . ARG A 1 196 ? -3.775 -4.741 27.694 1.00 85.19 196 ARG A CA 1
ATOM 1494 C C . ARG A 1 196 ? -4.167 -5.210 26.292 1.00 85.19 196 ARG A C 1
ATOM 1496 O O . ARG A 1 196 ? -3.555 -4.800 25.312 1.00 85.19 196 ARG A O 1
ATOM 1503 N N . PRO A 1 197 ? -5.221 -6.028 26.162 1.00 84.00 197 PRO A N 1
ATOM 1504 C CA . PRO A 1 197 ? -5.778 -6.339 24.854 1.00 84.00 197 PRO A CA 1
ATOM 1505 C C . PRO A 1 197 ? -6.329 -5.066 24.187 1.00 84.00 197 PRO A C 1
ATOM 1507 O O . PRO A 1 197 ? -7.039 -4.278 24.819 1.00 84.00 197 PRO A O 1
ATOM 1510 N N . GLN A 1 198 ? -6.020 -4.885 22.902 1.00 88.94 198 GLN A N 1
ATOM 1511 C CA . GLN A 1 198 ? -6.535 -3.795 22.069 1.00 88.94 198 GLN A CA 1
ATOM 1512 C C . GLN A 1 198 ? -7.169 -4.334 20.787 1.00 88.94 198 GLN A C 1
ATOM 1514 O O . GLN A 1 198 ? -6.643 -5.265 20.168 1.00 88.94 198 GLN A O 1
ATOM 1519 N N . THR A 1 199 ? -8.271 -3.708 20.377 1.00 90.50 199 THR A N 1
ATOM 1520 C CA . THR A 1 199 ? -8.957 -3.985 19.113 1.00 90.50 199 THR A CA 1
ATOM 1521 C C . THR A 1 199 ? -8.351 -3.138 18.003 1.00 90.50 199 THR A C 1
ATOM 1523 O O . THR A 1 199 ? -8.420 -1.908 18.053 1.00 90.50 199 THR A O 1
ATOM 1526 N N . ILE A 1 200 ? -7.819 -3.791 16.971 1.00 92.06 200 ILE A N 1
ATOM 1527 C CA . ILE A 1 200 ? -7.384 -3.135 15.739 1.00 92.06 200 ILE A CA 1
ATOM 1528 C C . ILE A 1 200 ? -8.334 -3.476 14.590 1.00 92.06 200 ILE A C 1
ATOM 1530 O O . ILE A 1 200 ? -8.674 -4.638 14.382 1.00 92.06 200 ILE A O 1
ATOM 1534 N N . VAL A 1 201 ? -8.741 -2.464 13.829 1.00 93.50 201 VAL A N 1
ATOM 1535 C CA . VAL A 1 201 ? -9.454 -2.623 12.557 1.00 93.50 201 VAL A CA 1
ATOM 1536 C C . VAL A 1 201 ? -8.519 -2.213 11.429 1.00 93.50 201 VAL A C 1
ATOM 1538 O O . VAL A 1 201 ? -7.815 -1.212 11.535 1.00 93.50 201 VAL A O 1
ATOM 1541 N N . ILE A 1 202 ? -8.495 -2.991 10.350 1.00 94.44 202 ILE A N 1
ATOM 1542 C CA . ILE A 1 202 ? -7.640 -2.745 9.185 1.00 94.44 202 ILE A CA 1
ATOM 1543 C C . ILE A 1 202 ? -8.527 -2.749 7.946 1.00 94.44 202 ILE A C 1
ATOM 1545 O O . ILE A 1 202 ? -9.133 -3.771 7.621 1.00 94.44 202 ILE A O 1
ATOM 1549 N N . SER A 1 203 ? -8.619 -1.622 7.245 1.00 93.94 203 SER A N 1
ATOM 1550 C CA . SER A 1 203 ? -9.318 -1.584 5.959 1.00 93.94 203 SER A CA 1
ATOM 1551 C C . SER A 1 203 ? -8.434 -2.165 4.848 1.00 93.94 203 SER A C 1
ATOM 1553 O O . SER A 1 203 ? -7.207 -2.188 4.955 1.00 93.94 203 SER A O 1
ATOM 1555 N N . ALA A 1 204 ? -9.052 -2.724 3.799 1.00 91.94 204 ALA A N 1
ATOM 1556 C CA . ALA A 1 204 ? -8.359 -3.500 2.758 1.00 91.94 204 ALA A CA 1
ATOM 1557 C C . ALA A 1 204 ? -7.421 -4.603 3.314 1.00 91.94 204 ALA A C 1
ATOM 1559 O O . ALA A 1 204 ? -6.337 -4.844 2.782 1.00 91.94 204 ALA A O 1
ATOM 1560 N N . ALA A 1 205 ? -7.850 -5.299 4.377 1.00 91.12 205 ALA A N 1
ATOM 1561 C CA . ALA A 1 205 ? -7.052 -6.299 5.100 1.00 91.12 205 ALA A CA 1
ATOM 1562 C C . ALA A 1 205 ? -6.529 -7.465 4.235 1.00 91.12 205 ALA A C 1
ATOM 1564 O O . ALA A 1 205 ? -5.498 -8.049 4.556 1.00 91.12 205 ALA A O 1
ATOM 1565 N N . ALA A 1 206 ? -7.195 -7.790 3.123 1.00 89.56 206 ALA A N 1
ATOM 1566 C CA . ALA A 1 206 ? -6.757 -8.838 2.193 1.00 89.56 206 ALA A CA 1
ATOM 1567 C C . ALA A 1 206 ? -5.613 -8.402 1.249 1.00 89.56 206 ALA A C 1
ATOM 1569 O O . ALA A 1 206 ? -5.041 -9.234 0.551 1.00 89.56 206 ALA A O 1
ATOM 1570 N N . GLY A 1 207 ? -5.287 -7.104 1.191 1.00 90.12 207 GLY A N 1
ATOM 1571 C CA . GLY A 1 207 ? -4.171 -6.590 0.395 1.00 90.12 207 GLY A CA 1
ATOM 1572 C C . GLY A 1 207 ? -2.809 -6.850 1.049 1.00 90.12 207 GLY A C 1
ATOM 1573 O O . GLY A 1 207 ? -2.727 -7.129 2.245 1.00 90.12 207 GLY A O 1
ATOM 1574 N N . SER A 1 208 ? -1.725 -6.690 0.278 1.00 91.75 208 SER A N 1
ATOM 1575 C CA . SER A 1 208 ? -0.353 -6.972 0.742 1.00 91.75 208 SER A CA 1
ATOM 1576 C C . SER A 1 208 ? -0.002 -6.235 2.043 1.00 91.75 208 SER A C 1
ATOM 1578 O O . SER A 1 208 ? 0.440 -6.858 3.005 1.00 91.75 208 SER A O 1
ATOM 1580 N N . CYS A 1 209 ? -0.242 -4.920 2.108 1.00 94.19 209 CYS A N 1
ATOM 1581 C CA . CYS A 1 209 ? -0.005 -4.132 3.322 1.00 94.19 209 CYS A CA 1
ATOM 1582 C C . CYS A 1 209 ? -0.945 -4.541 4.471 1.00 94.19 209 CYS A C 1
ATOM 1584 O O . CYS A 1 209 ? -0.482 -4.816 5.576 1.00 94.19 209 CYS A O 1
ATOM 1586 N N . GLY A 1 210 ? -2.255 -4.636 4.210 1.00 93.19 210 GLY A N 1
ATOM 1587 C CA . GLY A 1 210 ? -3.264 -4.925 5.234 1.00 93.19 210 GLY A CA 1
ATOM 1588 C C . GLY A 1 210 ? -3.058 -6.273 5.927 1.00 93.19 210 GLY A C 1
ATOM 1589 O O . GLY A 1 210 ? -3.112 -6.350 7.154 1.00 93.19 210 GLY A O 1
ATOM 1590 N N . THR A 1 211 ? -2.731 -7.315 5.162 1.00 92.12 211 THR A N 1
ATOM 1591 C CA . THR A 1 211 ? -2.450 -8.645 5.713 1.00 92.12 211 THR A CA 1
ATOM 1592 C C . THR A 1 211 ? -1.218 -8.602 6.611 1.00 92.12 211 THR A C 1
ATOM 1594 O O . THR A 1 211 ? -1.270 -9.076 7.742 1.00 92.12 211 THR A O 1
ATOM 1597 N N . LEU A 1 212 ? -0.122 -7.984 6.162 1.00 94.00 212 LEU A N 1
ATOM 1598 C CA . LEU A 1 212 ? 1.092 -7.857 6.973 1.00 94.00 212 LEU A CA 1
ATOM 1599 C C . LEU A 1 212 ? 0.848 -7.017 8.231 1.00 94.00 212 LEU A C 1
ATOM 1601 O O . LEU A 1 212 ? 1.333 -7.374 9.302 1.00 94.00 212 LEU A O 1
ATOM 1605 N N . ALA A 1 213 ? 0.062 -5.944 8.133 1.00 94.06 213 ALA A N 1
ATOM 1606 C CA . ALA A 1 213 ? -0.281 -5.101 9.271 1.00 94.06 213 ALA A CA 1
ATOM 1607 C C . ALA A 1 213 ? -1.054 -5.890 10.340 1.00 94.06 213 ALA A C 1
ATOM 1609 O O . ALA A 1 213 ? -0.716 -5.793 11.517 1.00 94.06 213 ALA A O 1
ATOM 1610 N N . GLY A 1 214 ? -2.016 -6.731 9.945 1.00 92.12 214 GLY A N 1
ATOM 1611 C CA . GLY A 1 214 ? -2.754 -7.597 10.875 1.00 92.12 214 GLY A CA 1
ATOM 1612 C C . GLY A 1 214 ? -1.859 -8.619 11.569 1.00 92.12 214 GLY A C 1
ATOM 1613 O O . GLY A 1 214 ? -1.878 -8.742 12.795 1.00 92.12 214 GLY A O 1
ATOM 1614 N N . GLN A 1 215 ? -0.994 -9.284 10.799 1.00 91.56 215 GLN A N 1
ATOM 1615 C CA . GLN A 1 215 ? -0.024 -10.240 11.334 1.00 91.56 215 GLN A CA 1
ATOM 1616 C C . GLN A 1 215 ? 0.933 -9.589 12.343 1.00 91.56 215 GLN A C 1
ATOM 1618 O O . GLN A 1 215 ? 1.162 -10.130 13.425 1.00 91.56 215 GLN A O 1
ATOM 1623 N N . ILE A 1 216 ? 1.467 -8.409 12.015 1.00 93.06 216 ILE A N 1
ATOM 1624 C CA . ILE A 1 216 ? 2.369 -7.666 12.900 1.00 93.06 216 ILE A CA 1
ATOM 1625 C C . ILE A 1 216 ? 1.608 -7.195 14.143 1.00 93.06 216 ILE A C 1
ATOM 1627 O O . ILE A 1 216 ? 2.095 -7.406 15.246 1.00 93.06 216 ILE A O 1
ATOM 1631 N N . ALA A 1 217 ? 0.401 -6.638 14.008 1.00 91.88 217 ALA A N 1
ATOM 1632 C CA . ALA A 1 217 ? -0.405 -6.197 15.148 1.00 91.88 217 ALA A CA 1
ATOM 1633 C C . ALA A 1 217 ? -0.697 -7.337 16.135 1.00 91.88 217 ALA A C 1
ATOM 1635 O O . ALA A 1 217 ? -0.592 -7.151 17.349 1.00 91.88 217 ALA A O 1
ATOM 1636 N N . ARG A 1 218 ? -0.981 -8.545 15.630 1.00 88.12 218 ARG A N 1
ATOM 1637 C CA . ARG A 1 218 ? -1.128 -9.736 16.476 1.00 88.12 218 ARG A CA 1
ATOM 1638 C C . ARG A 1 218 ? 0.144 -10.035 17.264 1.00 88.12 218 ARG A C 1
ATOM 1640 O O . ARG A 1 218 ? 0.076 -10.259 18.469 1.00 88.12 218 ARG A O 1
ATOM 1647 N N . LEU A 1 219 ? 1.297 -10.042 16.593 1.00 89.88 219 LEU A N 1
ATOM 1648 C CA . LEU A 1 219 ? 2.595 -10.283 17.235 1.00 89.88 219 LEU A CA 1
ATOM 1649 C C . LEU A 1 219 ? 2.940 -9.210 18.281 1.00 89.88 219 LEU A C 1
ATOM 1651 O O . LEU A 1 219 ? 3.701 -9.478 19.207 1.00 89.88 219 LEU A O 1
ATOM 1655 N N . GLU A 1 220 ? 2.371 -8.014 18.148 1.00 89.81 220 GLU A N 1
ATOM 1656 C CA . GLU A 1 220 ? 2.529 -6.903 19.086 1.00 89.81 220 GLU A CA 1
ATOM 1657 C C . GLU A 1 220 ? 1.530 -6.942 20.263 1.00 89.81 220 GLU A C 1
ATOM 1659 O O . GLU A 1 220 ? 1.657 -6.128 21.173 1.00 89.81 220 GLU A O 1
ATOM 1664 N N . GLY A 1 221 ? 0.594 -7.902 20.305 1.00 84.81 221 GLY A N 1
ATOM 1665 C CA . GLY A 1 221 ? -0.301 -8.134 21.449 1.00 84.81 221 GLY A CA 1
ATOM 1666 C C . GLY A 1 221 ? -1.789 -7.859 21.203 1.00 84.81 221 GLY A C 1
ATOM 1667 O O . GLY A 1 221 ? -2.589 -8.006 22.128 1.00 84.81 221 GLY A O 1
ATOM 1668 N N . CYS A 1 222 ? -2.200 -7.504 19.979 1.00 81.75 222 CYS A N 1
ATOM 1669 C CA . CYS A 1 222 ? -3.623 -7.376 19.652 1.00 81.75 222 CYS A CA 1
ATOM 1670 C C . CYS A 1 222 ? -4.314 -8.753 19.709 1.00 81.75 222 CYS A C 1
ATOM 1672 O O . CYS A 1 222 ? -3.859 -9.741 19.125 1.00 81.75 222 CYS A O 1
ATOM 1674 N N . SER A 1 223 ? -5.408 -8.826 20.468 1.00 62.53 223 SER A N 1
ATOM 1675 C CA . SER A 1 223 ? -5.886 -10.053 21.127 1.00 62.53 223 SER A CA 1
ATOM 1676 C C . SER A 1 223 ? -6.734 -10.974 20.263 1.00 62.53 223 SER A C 1
ATOM 1678 O O . SER A 1 223 ? -7.207 -12.009 20.730 1.00 62.53 223 SER A O 1
ATOM 1680 N N . ARG A 1 224 ? -6.944 -10.619 19.008 1.00 51.59 224 ARG A N 1
ATOM 1681 C CA . ARG A 1 224 ? -8.056 -11.154 18.261 1.00 51.59 224 ARG A CA 1
ATOM 1682 C C . ARG A 1 224 ? -7.557 -11.495 16.840 1.00 51.59 224 ARG A C 1
ATOM 1684 O O . ARG A 1 224 ? -7.175 -10.588 16.107 1.00 51.59 224 ARG A O 1
ATOM 1691 N N . VAL A 1 225 ? -7.531 -12.813 16.506 1.00 41.66 225 VAL A N 1
ATOM 1692 C CA . VAL A 1 225 ? -7.228 -13.433 15.192 1.00 41.66 225 VAL A CA 1
ATOM 1693 C C . VAL A 1 225 ? -7.745 -14.909 15.011 1.00 41.66 225 VAL A C 1
ATOM 1695 O O . VAL A 1 225 ? -7.471 -15.752 15.863 1.00 41.66 225 VAL A O 1
ATOM 1698 N N . THR A 1 226 ? -8.310 -15.286 13.843 1.00 32.75 226 THR A N 1
ATOM 1699 C CA . THR A 1 226 ? -8.516 -16.655 13.279 1.00 32.75 226 THR A CA 1
ATOM 1700 C C . THR A 1 226 ? -7.947 -16.807 11.834 1.00 32.75 226 THR A C 1
ATOM 1702 O O . THR A 1 226 ? -7.192 -15.960 11.358 1.00 32.75 226 THR A O 1
ATOM 1705 N N . SER A 1 227 ? -8.203 -17.924 11.143 1.00 41.22 227 SER A N 1
ATOM 1706 C CA . SER A 1 227 ? -7.208 -18.991 10.908 1.00 41.22 227 SER A CA 1
ATOM 1707 C C . SER A 1 227 ? -6.543 -19.117 9.518 1.00 41.22 227 SER A C 1
ATOM 1709 O O . SER A 1 227 ? -6.019 -20.184 9.222 1.00 41.22 227 SER A O 1
ATOM 1711 N N . GLU A 1 228 ? -6.456 -18.066 8.695 1.00 47.44 228 GLU A N 1
ATOM 1712 C CA . GLU A 1 228 ? -5.606 -18.101 7.472 1.00 47.44 228 GLU A CA 1
ATOM 1713 C C . GLU A 1 228 ? -4.745 -16.845 7.278 1.00 47.44 228 GLU A C 1
ATOM 1715 O O . GLU A 1 228 ? -3.558 -16.948 6.980 1.00 47.44 228 GLU A O 1
ATOM 1720 N N . LEU A 1 229 ? -5.302 -15.657 7.531 1.00 62.12 229 LEU A N 1
ATOM 1721 C CA . LEU A 1 229 ? -4.581 -14.374 7.444 1.00 62.12 229 LEU A CA 1
ATOM 1722 C C . LEU A 1 229 ? -4.262 -13.758 8.802 1.00 62.12 229 LEU A C 1
ATOM 1724 O O . LEU A 1 229 ? -3.790 -12.629 8.884 1.00 62.12 229 LEU A O 1
ATOM 1728 N N . MET A 1 230 ? -4.512 -14.512 9.863 1.00 67.19 230 MET A N 1
ATOM 1729 C CA . MET A 1 230 ? -4.399 -14.046 11.224 1.00 67.19 230 MET A CA 1
ATOM 1730 C C . MET A 1 230 ? -5.377 -12.874 11.564 1.00 67.19 230 MET A C 1
ATOM 1732 O O . MET A 1 230 ? -4.910 -11.820 11.965 1.00 67.19 230 MET A O 1
ATOM 1736 N N . PHE A 1 231 ? -6.715 -13.052 11.457 1.00 82.12 231 PHE A N 1
ATOM 1737 C CA . PHE A 1 231 ? -7.790 -12.082 11.850 1.00 82.12 231 PHE A CA 1
ATOM 1738 C C . PHE A 1 231 ? -9.060 -12.785 12.404 1.00 82.12 231 PHE A C 1
ATOM 1740 O O . PHE A 1 231 ? -9.431 -13.818 11.853 1.00 82.12 231 PHE A O 1
ATOM 1747 N N . ASP A 1 232 ? -9.742 -12.345 13.483 1.00 81.56 232 ASP A N 1
ATOM 1748 C CA . ASP A 1 232 ? -10.924 -13.090 14.036 1.00 81.56 232 ASP A CA 1
ATOM 1749 C C . ASP A 1 232 ? -12.194 -12.840 13.272 1.00 81.56 232 ASP A C 1
ATOM 1751 O O . ASP A 1 232 ? -13.166 -13.575 13.424 1.00 81.56 232 ASP A O 1
ATOM 1755 N N . GLY A 1 233 ? -12.222 -11.731 12.559 1.00 87.44 233 GLY A N 1
ATOM 1756 C CA . GLY A 1 233 ? -13.382 -11.278 11.844 1.00 87.44 233 GLY A CA 1
ATOM 1757 C C . GLY A 1 233 ? -12.929 -10.577 10.588 1.00 87.44 233 GLY A C 1
ATOM 1758 O O . GLY A 1 233 ? -11.927 -9.863 10.575 1.00 87.44 233 GLY A O 1
ATOM 1759 N N . ALA A 1 234 ? -13.701 -10.789 9.538 1.00 90.12 234 ALA A N 1
ATOM 1760 C CA . ALA A 1 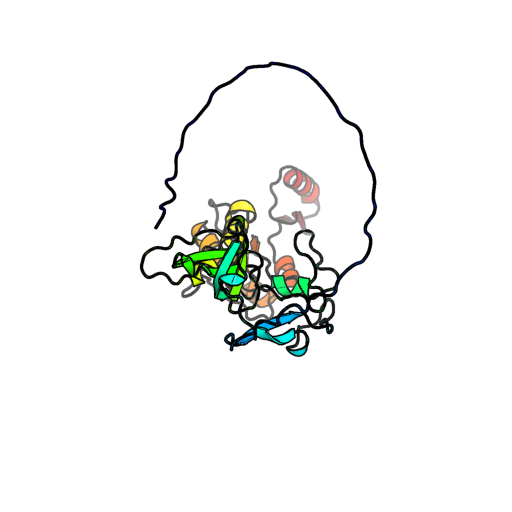234 ? -13.670 -9.979 8.343 1.00 90.12 234 ALA A CA 1
ATOM 1761 C C . ALA A 1 234 ? -15.058 -9.365 8.174 1.00 90.12 234 ALA A C 1
ATOM 1763 O O . ALA A 1 234 ? -16.058 -9.984 8.540 1.00 90.12 234 ALA A O 1
ATOM 1764 N N . ILE A 1 235 ? -15.092 -8.147 7.643 1.00 90.12 235 ILE A N 1
ATOM 1765 C CA . ILE A 1 235 ? -16.322 -7.429 7.325 1.00 90.12 235 ILE A CA 1
ATOM 1766 C C . ILE A 1 235 ? -16.353 -7.277 5.813 1.00 90.12 235 ILE A C 1
ATOM 1768 O O . ILE A 1 235 ? -15.472 -6.624 5.241 1.00 90.12 235 ILE A O 1
ATOM 1772 N N . ASN A 1 236 ? -17.353 -7.867 5.161 1.00 91.19 236 ASN A N 1
ATOM 1773 C CA . ASN A 1 236 ? -17.589 -7.592 3.750 1.00 91.19 236 ASN A CA 1
ATOM 1774 C C . ASN A 1 236 ? -18.498 -6.369 3.634 1.00 91.19 236 ASN A C 1
ATOM 1776 O O . ASN A 1 236 ? -19.716 -6.488 3.543 1.00 91.19 236 ASN A O 1
ATOM 1780 N N . TYR A 1 237 ? -17.903 -5.176 3.604 1.00 86.25 237 TYR A N 1
ATOM 1781 C CA . TYR A 1 237 ? -18.640 -3.905 3.566 1.00 86.25 237 TYR A CA 1
ATOM 1782 C C . TYR A 1 237 ? -19.559 -3.728 2.339 1.00 86.25 237 TYR A C 1
ATOM 1784 O O . TYR A 1 237 ? -20.295 -2.748 2.264 1.00 86.25 237 TYR A O 1
ATOM 1792 N N . ARG A 1 238 ? -19.492 -4.628 1.346 1.00 88.12 238 ARG A N 1
ATOM 1793 C CA . ARG A 1 238 ? -20.407 -4.656 0.192 1.00 88.12 238 ARG A CA 1
ATOM 1794 C C . ARG A 1 238 ? -21.696 -5.431 0.467 1.00 88.12 238 ARG A C 1
ATOM 1796 O O . ARG A 1 238 ? -22.658 -5.274 -0.276 1.00 88.12 238 ARG A O 1
ATOM 1803 N N . GLU A 1 239 ? -21.697 -6.276 1.489 1.00 92.88 239 GLU A N 1
ATOM 1804 C CA . GLU A 1 239 ? -22.791 -7.195 1.819 1.00 92.88 239 GLU A CA 1
ATOM 1805 C C . GLU A 1 239 ? -23.397 -6.915 3.197 1.00 92.88 239 GLU A C 1
ATOM 1807 O O . GLU A 1 239 ? -24.546 -7.278 3.437 1.00 92.88 239 GLU A O 1
ATOM 1812 N N . GLU A 1 240 ? -22.660 -6.254 4.094 1.00 91.88 240 GLU A N 1
ATOM 1813 C CA . GLU A 1 240 ? -23.126 -5.941 5.444 1.00 91.88 240 GLU A CA 1
ATOM 1814 C C . GLU A 1 240 ? -22.790 -4.507 5.881 1.00 91.88 240 GLU A C 1
ATOM 1816 O O . GLU A 1 240 ? -21.871 -3.860 5.371 1.00 91.88 240 GLU A O 1
ATOM 1821 N N . SER A 1 241 ? -23.542 -4.020 6.872 1.00 93.06 241 SER A N 1
ATOM 1822 C CA . SER A 1 241 ? -23.258 -2.766 7.569 1.00 93.06 241 SER A CA 1
ATOM 1823 C C . SER A 1 241 ? -21.983 -2.902 8.396 1.00 93.06 241 SER A C 1
ATOM 1825 O O . SER A 1 241 ? -21.874 -3.775 9.259 1.00 93.06 241 SER A O 1
ATOM 1827 N N . ILE A 1 242 ? -21.033 -1.990 8.179 1.00 91.56 242 ILE A N 1
ATOM 1828 C CA . ILE A 1 242 ? -19.783 -1.947 8.948 1.00 91.56 242 ILE A CA 1
ATOM 1829 C C . ILE A 1 242 ? -20.080 -1.730 10.434 1.00 91.56 242 ILE A C 1
ATOM 1831 O O . ILE A 1 242 ? -19.471 -2.385 11.273 1.00 91.56 242 ILE A O 1
ATOM 1835 N N . SER A 1 243 ? -21.036 -0.860 10.767 1.00 89.56 243 SER A N 1
ATOM 1836 C CA . SER A 1 243 ? -21.369 -0.556 12.163 1.00 89.56 243 SER A CA 1
ATOM 1837 C C . SER A 1 243 ? -21.963 -1.764 12.892 1.00 89.56 243 SER A C 1
ATOM 1839 O O . SER A 1 243 ? -21.601 -2.036 14.038 1.00 89.56 243 SER A O 1
ATOM 1841 N N . ASP A 1 244 ? -22.832 -2.530 12.227 1.00 90.81 244 ASP A N 1
ATOM 1842 C CA . ASP A 1 244 ? -23.447 -3.724 12.823 1.00 90.81 244 ASP A CA 1
ATOM 1843 C C . ASP A 1 244 ? -22.403 -4.832 13.002 1.00 90.81 244 ASP A C 1
ATOM 1845 O O . ASP A 1 244 ? -22.340 -5.505 14.035 1.00 90.81 244 ASP A O 1
ATOM 1849 N N . ALA A 1 245 ? -21.527 -4.990 12.008 1.00 91.75 245 ALA A N 1
ATOM 1850 C CA . ALA A 1 245 ? -20.435 -5.944 12.061 1.00 91.75 245 ALA A CA 1
ATOM 1851 C C . ALA A 1 245 ? -19.415 -5.589 13.156 1.00 91.75 245 ALA A C 1
ATOM 1853 O O . ALA A 1 245 ? -18.984 -6.477 13.893 1.00 91.75 245 ALA A O 1
ATOM 1854 N N . LEU A 1 246 ? -19.072 -4.306 13.320 1.00 91.00 246 LEU A N 1
ATOM 1855 C CA . LEU A 1 246 ? -18.207 -3.830 14.402 1.00 91.00 246 LEU A CA 1
ATOM 1856 C C . LEU A 1 246 ? -18.861 -4.003 15.771 1.00 91.00 246 LEU A C 1
ATOM 1858 O O . LEU A 1 246 ? -18.196 -4.481 16.679 1.00 91.00 246 LEU A O 1
ATOM 1862 N N . SER A 1 247 ? -20.161 -3.747 15.913 1.00 89.81 247 SER A N 1
ATOM 1863 C CA . SER A 1 247 ? -20.880 -4.008 17.171 1.00 89.81 247 SER A CA 1
ATOM 1864 C C . SER A 1 247 ? -20.788 -5.483 17.594 1.00 89.81 247 SER A C 1
ATOM 1866 O O . SER A 1 247 ? -20.718 -5.801 18.779 1.00 89.81 247 SER A O 1
ATOM 1868 N N . ARG A 1 248 ? -20.743 -6.403 16.621 1.00 90.94 248 ARG A N 1
ATOM 1869 C CA . ARG A 1 248 ? -20.587 -7.848 16.845 1.00 90.94 248 ARG A CA 1
ATOM 1870 C C . ARG A 1 248 ? -19.135 -8.271 17.092 1.00 90.94 248 ARG A C 1
ATOM 1872 O O . ARG A 1 248 ? -18.873 -9.106 17.956 1.00 90.94 248 ARG A O 1
ATOM 1879 N N . LEU A 1 249 ? -18.192 -7.761 16.302 1.00 89.81 249 LEU A N 1
ATOM 1880 C CA . LEU A 1 249 ? -16.789 -8.199 16.310 1.00 89.81 249 LEU A CA 1
ATOM 1881 C C . LEU A 1 249 ? -15.932 -7.440 17.332 1.00 89.81 249 LEU A C 1
ATOM 1883 O O . LEU A 1 249 ? -15.001 -8.009 17.897 1.00 89.81 249 LEU A O 1
ATOM 1887 N N . ALA A 1 250 ? -16.275 -6.184 17.592 1.00 89.56 250 ALA A N 1
ATOM 1888 C CA . ALA A 1 250 ? -15.589 -5.230 18.452 1.00 89.56 250 ALA A CA 1
ATOM 1889 C C . ALA A 1 250 ? -16.595 -4.508 19.381 1.00 89.56 250 ALA A C 1
ATOM 1891 O O . ALA A 1 250 ? -16.697 -3.284 19.327 1.00 89.56 250 ALA A O 1
ATOM 1892 N N . PRO A 1 251 ? -17.335 -5.238 20.242 1.00 87.62 251 PRO A N 1
ATOM 1893 C CA . PRO A 1 251 ? -18.399 -4.660 21.073 1.00 87.62 251 PRO A CA 1
ATOM 1894 C C . PRO A 1 251 ? -17.902 -3.586 22.050 1.00 87.62 251 PRO A C 1
ATOM 1896 O O . PRO A 1 251 ? -18.649 -2.680 22.399 1.00 87.62 251 PRO A O 1
ATOM 1899 N N . ASP A 1 252 ? -16.633 -3.661 22.458 1.00 85.25 252 ASP A N 1
ATOM 1900 C CA . ASP A 1 252 ? -16.003 -2.663 23.327 1.00 85.25 252 ASP A CA 1
ATOM 1901 C C . ASP A 1 252 ? -15.473 -1.447 22.548 1.00 85.25 252 ASP A C 1
ATOM 1903 O O . ASP A 1 252 ? -14.857 -0.567 23.140 1.00 85.25 252 ASP A O 1
ATOM 1907 N N . GLY A 1 253 ? -15.653 -1.408 21.227 1.00 88.38 253 GLY A N 1
ATOM 1908 C CA . GLY A 1 253 ? -15.130 -0.382 20.331 1.00 88.38 253 GLY A CA 1
ATOM 1909 C C . GLY A 1 253 ? -13.723 -0.665 19.796 1.00 88.38 253 GLY A C 1
ATOM 1910 O O . GLY A 1 253 ? -13.042 -1.631 20.167 1.00 88.38 253 GLY A O 1
ATOM 1911 N N . VAL A 1 254 ? -13.285 0.211 18.892 1.00 90.12 254 VAL A N 1
ATOM 1912 C CA . VAL A 1 254 ? -12.002 0.137 18.180 1.00 90.12 254 VAL A CA 1
ATOM 1913 C C . VAL A 1 254 ? -10.943 0.975 18.905 1.00 90.12 254 VAL A C 1
ATOM 1915 O O . VAL A 1 254 ? -11.146 2.166 19.135 1.00 90.12 254 VAL A O 1
ATOM 1918 N N . ASP A 1 255 ? -9.803 0.373 19.267 1.00 89.12 255 ASP A N 1
ATOM 1919 C CA . ASP A 1 255 ? -8.659 1.101 19.842 1.00 89.12 255 ASP A CA 1
ATOM 1920 C C . ASP A 1 255 ? -7.777 1.710 18.741 1.00 89.12 255 ASP A C 1
ATOM 1922 O O . ASP A 1 255 ? -7.252 2.809 18.898 1.00 89.12 255 ASP A O 1
ATOM 1926 N N . ILE A 1 256 ? -7.574 0.970 17.645 1.00 91.38 256 ILE A N 1
ATOM 1927 C CA . ILE A 1 256 ? -6.628 1.309 16.578 1.00 91.38 256 ILE A CA 1
ATOM 1928 C C . ILE A 1 256 ? -7.307 1.084 15.228 1.00 91.38 256 ILE A C 1
ATOM 1930 O O . ILE A 1 256 ? -7.851 0.011 14.974 1.00 91.38 256 ILE A O 1
ATOM 1934 N N . TYR A 1 257 ? -7.225 2.064 14.332 1.00 92.81 257 TYR A N 1
ATOM 1935 C CA . TYR A 1 257 ? -7.664 1.915 12.948 1.00 92.81 257 TYR A CA 1
ATOM 1936 C C . TYR A 1 257 ? -6.483 2.109 11.995 1.00 92.81 257 TYR A C 1
ATOM 1938 O O . TYR A 1 257 ? -5.885 3.183 11.938 1.00 92.81 257 TYR A O 1
ATOM 1946 N N . PHE A 1 258 ? -6.128 1.052 11.265 1.00 94.44 258 PHE A N 1
ATOM 1947 C CA . PHE A 1 258 ? -5.157 1.104 10.178 1.00 94.44 258 PHE A CA 1
ATOM 1948 C C . PHE A 1 258 ? -5.908 1.366 8.870 1.00 94.44 258 PHE A C 1
ATOM 1950 O O . PHE A 1 258 ? -6.506 0.455 8.287 1.00 94.44 258 PHE A O 1
ATOM 1957 N N . ASP A 1 259 ? -5.895 2.624 8.434 1.00 94.50 259 ASP A N 1
ATOM 1958 C CA . ASP A 1 259 ? -6.681 3.081 7.293 1.00 94.50 259 ASP A CA 1
ATOM 1959 C C . ASP A 1 259 ? -5.908 2.994 5.968 1.00 94.50 259 ASP A C 1
ATOM 1961 O O . ASP A 1 259 ? -4.946 3.726 5.746 1.00 94.50 259 ASP A O 1
ATOM 1965 N N . ASN A 1 260 ? -6.357 2.110 5.076 1.00 91.88 260 ASN A N 1
ATOM 1966 C CA . ASN A 1 260 ? -5.865 1.974 3.704 1.00 91.88 260 ASN A CA 1
ATOM 1967 C C . ASN A 1 260 ? -6.834 2.521 2.641 1.00 91.88 260 ASN A C 1
ATOM 1969 O O . ASN A 1 260 ? -6.472 2.522 1.465 1.00 91.88 260 ASN A O 1
ATOM 1973 N N . VAL A 1 261 ? -8.070 2.893 2.997 1.00 89.44 261 VAL A N 1
ATOM 1974 C CA . VAL A 1 261 ? -9.137 3.141 2.002 1.00 89.44 261 VAL A CA 1
ATOM 1975 C C . VAL A 1 261 ? -9.811 4.503 2.129 1.00 89.44 261 VAL A C 1
ATOM 1977 O O . VAL A 1 261 ? -10.202 5.063 1.107 1.00 89.44 261 VAL A O 1
ATOM 1980 N N . GLY A 1 262 ? -9.943 5.058 3.335 1.00 89.44 262 GLY A N 1
ATOM 1981 C CA . GLY A 1 262 ? -10.679 6.301 3.551 1.00 89.44 262 GLY A CA 1
ATOM 1982 C C . GLY A 1 262 ? -12.201 6.177 3.359 1.00 89.44 262 GLY A C 1
ATOM 1983 O O . GLY A 1 262 ? -12.793 5.092 3.364 1.00 89.44 262 GLY A O 1
ATOM 1984 N N . GLY A 1 263 ? -12.846 7.329 3.158 1.00 90.56 263 GLY A N 1
ATOM 1985 C CA . GLY A 1 263 ? -14.264 7.434 2.802 1.00 90.56 263 GLY A CA 1
ATOM 1986 C C . GLY A 1 263 ? -15.214 6.804 3.824 1.00 90.56 263 GLY A C 1
ATOM 1987 O O . GLY A 1 263 ? -14.935 6.775 5.020 1.00 90.56 263 GLY A O 1
ATOM 1988 N N . PHE A 1 264 ? -16.332 6.255 3.336 1.00 92.12 264 PHE A N 1
ATOM 1989 C CA . PHE A 1 264 ? -17.413 5.745 4.191 1.00 92.12 264 PHE A CA 1
ATOM 1990 C C . PHE A 1 264 ? -16.985 4.599 5.123 1.00 92.12 264 PHE A C 1
ATOM 1992 O O . PHE A 1 264 ? -17.598 4.396 6.169 1.00 92.12 264 PHE A O 1
ATOM 1999 N N . VAL A 1 265 ? -15.944 3.839 4.755 1.00 91.56 265 VAL A N 1
ATOM 2000 C CA . VAL A 1 265 ? -15.384 2.794 5.622 1.00 91.56 265 VAL A CA 1
ATOM 2001 C C . VAL A 1 265 ? -14.738 3.440 6.839 1.00 91.56 265 VAL A C 1
ATOM 2003 O O . VAL A 1 265 ? -15.023 3.043 7.966 1.00 91.56 265 VAL A O 1
ATOM 2006 N N . SER A 1 266 ? -13.915 4.464 6.618 1.00 92.94 266 SER A N 1
ATOM 2007 C CA . SER A 1 266 ? -13.274 5.213 7.695 1.00 92.94 266 SER A CA 1
ATOM 2008 C C . SER A 1 266 ? -14.291 5.947 8.550 1.00 92.94 266 SER A C 1
ATOM 2010 O O . SER A 1 266 ? -14.191 5.867 9.769 1.00 92.94 266 SER A O 1
ATOM 2012 N N . ASP A 1 267 ? -15.310 6.562 7.949 1.00 92.50 267 ASP A N 1
ATOM 2013 C CA . ASP A 1 267 ? -16.393 7.207 8.698 1.00 92.50 267 ASP A CA 1
ATOM 2014 C C . ASP A 1 267 ? -17.079 6.216 9.650 1.00 92.50 267 ASP A C 1
ATOM 2016 O O . ASP A 1 267 ? -17.232 6.496 10.840 1.00 92.50 267 ASP A O 1
ATOM 2020 N N . ALA A 1 268 ? -17.423 5.021 9.158 1.00 90.12 268 ALA A N 1
ATOM 2021 C CA . ALA A 1 268 ? -18.069 3.990 9.963 1.00 90.12 268 ALA A CA 1
ATOM 2022 C C . ALA A 1 268 ? -17.161 3.443 11.078 1.00 90.12 268 ALA A C 1
ATOM 2024 O O . ALA A 1 268 ? -17.632 3.195 12.188 1.00 90.12 268 ALA A O 1
ATOM 2025 N N . VAL A 1 269 ? -15.860 3.263 10.820 1.00 91.00 269 VAL A N 1
ATOM 2026 C CA . VAL A 1 269 ? -14.912 2.810 11.853 1.00 91.00 269 VAL A CA 1
ATOM 2027 C C . VAL A 1 269 ? -14.680 3.900 12.899 1.00 91.00 269 VAL A C 1
ATOM 2029 O O . VAL A 1 269 ? -14.697 3.600 14.090 1.00 91.00 269 VAL A O 1
ATOM 2032 N N . ILE A 1 270 ? -14.516 5.158 12.476 1.00 89.69 270 ILE A N 1
ATOM 2033 C CA . ILE A 1 270 ? -14.317 6.313 13.364 1.00 89.69 270 ILE A CA 1
ATOM 2034 C C . ILE A 1 270 ? -15.518 6.493 14.295 1.00 89.69 270 ILE A C 1
ATOM 2036 O O . ILE A 1 270 ? -15.330 6.775 15.471 1.00 89.69 270 ILE A O 1
ATOM 2040 N N . GLN A 1 271 ? -16.743 6.260 13.820 1.00 88.38 271 GLN A N 1
ATOM 2041 C CA . GLN A 1 271 ? -17.947 6.285 14.663 1.00 88.38 271 GLN A CA 1
ATOM 2042 C C . GLN A 1 271 ? -17.976 5.194 15.747 1.00 88.38 271 GLN A C 1
ATOM 204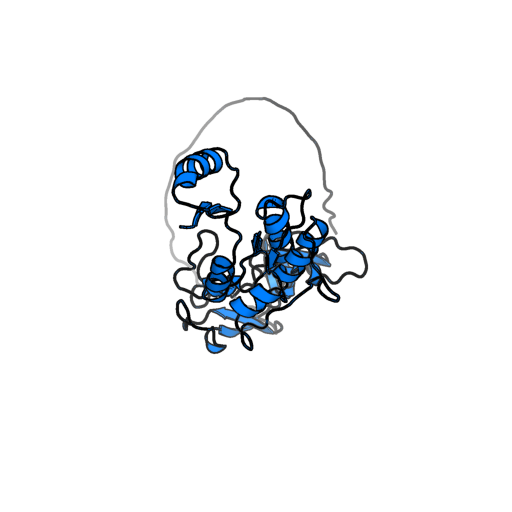4 O O . GLN A 1 271 ? -18.759 5.293 16.686 1.00 88.38 271 GLN A O 1
ATOM 2049 N N . ASN A 1 272 ? -17.135 4.165 15.629 1.00 87.31 272 ASN A N 1
ATOM 2050 C CA . ASN A 1 272 ? -17.065 3.024 16.540 1.00 87.31 272 ASN A CA 1
ATOM 2051 C C . ASN A 1 272 ? -15.736 2.973 17.325 1.00 87.31 272 ASN A C 1
ATOM 2053 O O . ASN A 1 272 ? -15.396 1.940 17.911 1.00 87.31 272 ASN A O 1
ATOM 2057 N N . VAL A 1 273 ? -14.949 4.058 17.339 1.00 86.25 273 VAL A N 1
ATOM 2058 C CA . VAL A 1 273 ? -13.731 4.131 18.165 1.00 86.25 273 VAL A CA 1
ATOM 2059 C C . VAL A 1 273 ? -14.076 4.251 19.643 1.00 86.25 273 VAL A C 1
ATOM 2061 O O . VAL A 1 273 ? -15.110 4.797 20.020 1.00 86.25 273 VAL A O 1
ATOM 2064 N N . LYS A 1 274 ? -13.185 3.749 20.498 1.00 83.25 274 LYS A N 1
ATOM 2065 C CA . LYS A 1 274 ? -13.333 3.887 21.947 1.00 83.25 274 LYS A CA 1
ATOM 2066 C C . LYS A 1 274 ? -13.278 5.351 22.367 1.00 83.25 274 LYS A C 1
ATOM 2068 O O . LYS A 1 274 ? -12.344 6.073 22.021 1.00 83.25 274 LYS A O 1
ATOM 2073 N N . GLU A 1 275 ? -14.238 5.737 23.193 1.00 86.31 275 GLU A N 1
ATOM 2074 C CA . GLU A 1 275 ? -14.283 7.023 23.879 1.00 86.31 275 GLU A CA 1
ATOM 2075 C C . GLU A 1 275 ? -14.188 6.815 25.389 1.00 86.31 275 GLU A C 1
ATOM 2077 O O . GLU A 1 275 ? -14.560 5.772 25.930 1.00 86.31 275 GLU A O 1
ATOM 2082 N N . THR A 1 276 ? -13.705 7.835 26.090 1.00 86.94 276 THR A N 1
ATOM 2083 C CA . THR A 1 276 ? -13.754 7.872 27.553 1.00 86.94 276 THR A CA 1
ATOM 2084 C C . THR A 1 276 ? -14.995 8.634 27.971 1.00 86.94 276 THR A C 1
ATOM 2086 O O . THR A 1 276 ? -15.074 9.845 27.762 1.00 86.94 276 THR A O 1
ATOM 2089 N N . VAL A 1 277 ? -15.957 7.926 28.559 1.00 90.88 277 VAL A N 1
ATOM 2090 C CA . VAL A 1 277 ? -17.258 8.483 28.939 1.00 90.88 277 VAL A CA 1
ATOM 2091 C C . VAL A 1 277 ? -17.325 8.655 30.453 1.00 90.88 277 VAL A C 1
ATOM 2093 O O . VAL A 1 277 ? -17.190 7.687 31.198 1.00 90.88 277 VAL A O 1
ATOM 2096 N N . TYR A 1 278 ? -17.550 9.886 30.909 1.00 94.81 278 TYR A N 1
ATOM 2097 C CA . TYR A 1 278 ? -17.970 10.173 32.282 1.00 94.81 278 TYR A CA 1
ATOM 2098 C C . TYR A 1 278 ? -19.494 10.324 32.317 1.00 94.81 278 TYR A C 1
ATOM 2100 O O . TYR A 1 278 ? -20.079 10.879 31.391 1.00 94.81 278 TYR A O 1
ATOM 2108 N N . GLU A 1 279 ? -20.139 9.857 33.384 1.00 96.38 279 GLU A N 1
ATOM 2109 C CA . GLU A 1 279 ? -21.598 9.924 33.541 1.00 96.38 279 GLU A CA 1
ATOM 2110 C C . GLU A 1 279 ? -22.003 11.112 34.429 1.00 96.38 279 GLU A C 1
ATOM 2112 O O . GLU A 1 279 ? -21.470 11.301 35.527 1.00 96.38 279 GLU A O 1
ATOM 2117 N N . GLY A 1 280 ? -22.976 11.894 33.961 1.00 95.62 280 GLY A N 1
ATOM 2118 C CA . GLY A 1 280 ? -23.560 13.039 34.650 1.00 95.62 280 GLY A CA 1
ATOM 2119 C C . GLY A 1 280 ? -22.761 14.337 34.508 1.00 95.62 280 GLY A C 1
ATOM 2120 O O . GLY A 1 280 ? -21.534 14.373 34.612 1.00 95.62 280 GLY A O 1
ATOM 2121 N N . LEU A 1 281 ? -23.472 15.461 34.350 1.00 95.75 281 LEU A N 1
ATOM 2122 C CA . LEU A 1 281 ? -22.862 16.787 34.162 1.00 95.75 281 LEU A CA 1
ATOM 2123 C C . LEU A 1 281 ? -21.869 17.167 35.276 1.00 95.75 281 LEU A C 1
ATOM 2125 O O . LEU A 1 281 ? -20.871 17.837 35.017 1.00 95.75 281 LEU A O 1
ATOM 2129 N N . SER A 1 282 ? -22.110 16.717 36.511 1.00 96.94 282 SER A N 1
ATOM 2130 C CA . SER A 1 282 ? -21.227 16.963 37.659 1.00 96.94 282 SER A CA 1
ATOM 2131 C C . SER A 1 282 ? -19.824 16.382 37.489 1.00 96.94 282 SER A C 1
ATOM 2133 O O . SER A 1 282 ? -18.894 16.843 38.144 1.00 96.94 282 SER A O 1
ATOM 2135 N N . ALA A 1 283 ? -19.660 15.384 36.621 1.00 96.38 283 ALA A N 1
ATOM 2136 C CA . ALA A 1 283 ? -18.379 14.761 36.335 1.00 96.38 283 ALA A CA 1
ATOM 2137 C C . ALA A 1 283 ? -17.533 15.551 35.319 1.00 96.38 283 ALA A C 1
ATOM 2139 O O . ALA A 1 283 ? -16.340 15.282 35.182 1.00 96.38 283 ALA A O 1
ATOM 2140 N N . ALA A 1 284 ? -18.105 16.559 34.645 1.00 97.06 284 ALA A N 1
ATOM 2141 C CA . ALA A 1 284 ? -17.416 17.332 33.612 1.00 97.06 284 ALA A CA 1
ATOM 2142 C C . ALA A 1 284 ? -16.107 18.010 34.069 1.00 97.06 284 ALA A C 1
ATOM 2144 O O . ALA A 1 284 ? -15.135 17.954 33.312 1.00 97.06 284 ALA A O 1
ATOM 2145 N N . PRO A 1 285 ? -16.004 18.594 35.284 1.00 97.88 285 PRO A N 1
ATOM 2146 C CA . PRO A 1 285 ? -14.735 19.140 35.762 1.00 97.88 285 PRO A CA 1
ATOM 2147 C C . PRO A 1 285 ? -13.650 18.067 35.912 1.00 97.88 285 PRO A C 1
ATOM 2149 O O . PRO A 1 285 ? -12.509 18.291 35.514 1.00 97.88 285 PRO A O 1
ATOM 2152 N N . GLN A 1 286 ? -14.005 16.890 36.441 1.00 96.81 286 GLN A N 1
ATOM 2153 C CA . GLN A 1 286 ? -13.057 15.790 36.628 1.00 96.81 286 GLN A CA 1
ATOM 2154 C C . GLN A 1 286 ? -12.625 15.197 35.287 1.00 96.81 286 GLN A C 1
ATOM 2156 O O . GLN A 1 286 ? -11.433 14.988 35.076 1.00 96.81 286 GLN A O 1
ATOM 2161 N N . ALA A 1 287 ? -13.574 15.013 34.365 1.00 94.94 287 ALA A N 1
ATOM 2162 C CA . ALA A 1 287 ? -13.291 14.634 32.990 1.00 94.94 287 ALA A CA 1
ATOM 2163 C C . ALA A 1 287 ? -12.253 15.600 32.383 1.00 94.94 287 ALA A C 1
ATOM 2165 O O . ALA A 1 287 ? -11.167 15.194 31.981 1.00 94.94 287 ALA A O 1
ATOM 2166 N N . PHE A 1 288 ? -12.497 16.911 32.426 1.00 94.19 288 PHE A N 1
ATOM 2167 C CA . PHE A 1 288 ? -11.549 17.885 31.881 1.00 94.19 288 PHE A CA 1
ATOM 2168 C C . PHE A 1 288 ? -10.136 17.776 32.489 1.00 94.19 288 PHE A C 1
ATOM 2170 O O . PHE A 1 288 ? -9.148 17.803 31.755 1.00 94.19 288 PHE A O 1
ATOM 2177 N N . VAL A 1 289 ? -10.023 17.598 33.810 1.00 96.62 289 VAL A N 1
ATOM 2178 C CA . VAL A 1 289 ? -8.729 17.392 34.489 1.00 96.62 289 VAL A CA 1
ATOM 2179 C C . VAL A 1 289 ? -8.037 16.114 34.009 1.00 96.62 289 VAL A C 1
ATOM 2181 O O . VAL A 1 289 ? -6.847 16.136 33.694 1.00 96.62 289 VAL A O 1
ATOM 2184 N N . ASP A 1 290 ? -8.770 15.008 33.919 1.00 95.56 290 ASP A N 1
ATOM 2185 C CA . ASP A 1 290 ? -8.228 13.717 33.502 1.00 95.56 290 ASP A CA 1
ATOM 2186 C C . ASP A 1 290 ? -7.837 13.704 32.015 1.00 95.56 290 ASP A C 1
ATOM 2188 O O . ASP A 1 290 ? -6.821 13.104 31.659 1.00 95.56 290 ASP A O 1
ATOM 2192 N N . MET A 1 291 ? -8.557 14.440 31.162 1.00 94.00 291 MET A N 1
ATOM 2193 C CA . MET A 1 291 ? -8.182 14.685 29.764 1.00 94.00 291 MET A CA 1
ATOM 2194 C C . MET A 1 291 ? -6.845 15.427 29.669 1.00 94.00 291 MET A C 1
ATOM 2196 O O . MET A 1 291 ? -5.964 15.018 28.917 1.00 94.00 291 MET A O 1
ATOM 2200 N N . MET A 1 292 ? -6.655 16.490 30.458 1.00 92.75 292 MET A N 1
ATOM 2201 C CA . MET A 1 292 ? -5.390 17.240 30.488 1.00 92.75 292 MET A CA 1
ATOM 2202 C C . MET A 1 292 ? -4.225 16.406 31.041 1.00 92.75 292 MET A C 1
ATOM 2204 O O . MET A 1 292 ? -3.072 16.652 30.695 1.00 92.75 292 MET A O 1
ATOM 2208 N N . ALA A 1 293 ? -4.524 15.403 31.868 1.00 92.38 293 ALA A N 1
ATOM 2209 C CA . ALA A 1 293 ? -3.561 14.423 32.362 1.00 92.38 293 ALA A CA 1
ATOM 2210 C C . ALA A 1 293 ? -3.342 13.230 31.405 1.00 92.38 293 ALA A C 1
ATOM 2212 O O . ALA A 1 293 ? -2.584 12.323 31.745 1.00 92.38 293 ALA A O 1
ATOM 2213 N N . GLY A 1 294 ? -3.995 13.207 30.235 1.00 85.62 294 GLY A N 1
ATOM 2214 C CA . GLY A 1 294 ? -3.851 12.149 29.232 1.00 85.62 294 GLY A CA 1
ATOM 2215 C C . GLY A 1 294 ? -4.478 10.809 29.626 1.00 85.62 294 GLY A C 1
ATOM 2216 O O . GLY A 1 294 ? -4.028 9.766 29.158 1.00 85.62 294 GLY A O 1
ATOM 2217 N N . LYS A 1 295 ? -5.492 10.807 30.501 1.00 86.19 295 LYS A N 1
ATOM 2218 C CA . LYS A 1 295 ? -6.157 9.580 30.974 1.00 86.19 295 LYS A CA 1
ATOM 2219 C C . LYS A 1 295 ? -7.294 9.093 30.068 1.00 86.19 295 LYS A C 1
ATOM 2221 O O . LYS A 1 295 ? -7.966 8.126 30.415 1.00 86.19 295 LYS A O 1
ATOM 2226 N N . ASN A 1 296 ? -7.547 9.752 28.939 1.00 85.50 296 ASN A N 1
ATOM 2227 C CA . ASN A 1 296 ? -8.551 9.323 27.968 1.00 85.50 296 ASN A CA 1
ATOM 2228 C C . ASN A 1 296 ? -7.994 8.363 26.913 1.00 85.50 296 ASN A C 1
ATOM 2230 O O . ASN A 1 296 ? -6.888 8.524 26.407 1.00 85.50 296 ASN A O 1
ATOM 2234 N N . ILE A 1 297 ? -8.850 7.437 26.498 1.00 78.06 297 ILE A N 1
ATOM 2235 C CA . ILE A 1 297 ? -8.824 6.789 25.189 1.00 78.06 297 ILE A CA 1
ATOM 2236 C C . ILE A 1 297 ? -9.805 7.544 24.283 1.00 78.06 297 ILE A C 1
ATOM 2238 O O . ILE A 1 297 ? -10.946 7.790 24.683 1.00 78.06 297 ILE A O 1
ATOM 2242 N N . GLY A 1 298 ? -9.349 7.934 23.090 1.00 77.38 298 GLY A N 1
ATOM 2243 C CA . GLY A 1 298 ? -10.161 8.662 22.112 1.00 77.38 298 GLY A CA 1
ATOM 2244 C C . GLY A 1 298 ? -10.700 9.991 22.643 1.00 77.38 298 GLY A C 1
ATOM 2245 O O . GLY A 1 298 ? -10.024 10.694 23.401 1.00 77.38 298 GLY A O 1
ATOM 2246 N N . LYS A 1 299 ? -11.915 10.366 22.234 1.00 83.25 299 LYS A N 1
ATOM 2247 C CA . LYS A 1 299 ? -12.571 11.574 22.743 1.00 83.25 299 LYS A CA 1
ATOM 2248 C C . LYS A 1 299 ? -12.983 11.357 24.200 1.00 83.25 299 LYS A C 1
ATOM 2250 O O . LYS A 1 299 ? -13.534 10.317 24.549 1.00 83.25 299 LYS A O 1
ATOM 2255 N N . MET A 1 300 ? -12.739 12.355 25.049 1.00 89.69 300 MET A N 1
ATOM 2256 C CA . MET A 1 300 ? -13.384 12.407 26.355 1.00 89.69 300 MET A CA 1
ATOM 2257 C C . MET A 1 300 ? -14.733 13.116 26.240 1.00 89.69 300 MET A 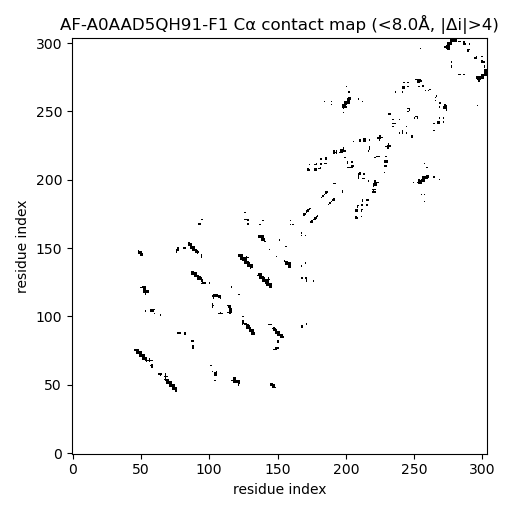C 1
ATOM 2259 O O . MET A 1 300 ? -14.794 14.266 25.789 1.00 89.69 300 MET A O 1
ATOM 2263 N N . VAL A 1 301 ? -15.795 12.424 26.641 1.00 91.62 301 VAL A N 1
ATOM 2264 C CA . VAL A 1 301 ? -17.175 12.912 26.606 1.00 91.62 301 VAL A CA 1
ATOM 2265 C C . VAL A 1 301 ? -17.836 12.750 27.972 1.00 91.62 301 VAL A C 1
ATOM 2267 O O . VAL A 1 301 ? -17.461 11.895 28.774 1.00 91.62 301 VAL A O 1
ATOM 2270 N N . VAL A 1 302 ? -18.827 13.597 28.238 1.00 93.00 302 VAL A N 1
ATOM 2271 C CA . VAL A 1 302 ? -19.687 13.491 29.417 1.00 93.00 302 VAL A CA 1
ATOM 2272 C C . VAL A 1 302 ? -21.082 13.173 28.917 1.00 93.00 302 VAL A C 1
ATOM 2274 O O . VAL A 1 302 ? -21.665 13.961 28.171 1.00 93.00 302 VAL A O 1
ATOM 2277 N N . LYS A 1 303 ? -21.596 12.012 29.303 1.00 93.06 303 LYS A N 1
ATOM 2278 C CA . LYS A 1 303 ? -22.960 11.602 29.009 1.00 93.06 303 LYS A CA 1
ATOM 2279 C C . LYS A 1 303 ? -23.885 12.173 30.079 1.00 93.06 303 LYS A C 1
ATOM 2281 O O . LYS A 1 303 ? -23.556 12.143 31.263 1.00 93.06 303 LYS A O 1
ATOM 2286 N N . LEU A 1 304 ? -24.986 12.776 29.639 1.00 88.94 304 LEU A N 1
ATOM 2287 C CA . LEU A 1 304 ? -25.952 13.464 30.499 1.00 88.94 304 LEU A CA 1
ATOM 2288 C C . LEU A 1 304 ? -27.087 12.537 30.925 1.00 88.94 304 LEU A C 1
ATOM 2290 O O . LEU A 1 304 ? -27.518 11.721 30.079 1.00 88.94 304 LEU A O 1
#

Secondary structure (DSSP, 8-state):
---------------------------------------------PPEEEEEEE-S----SSSPP-GGGEEEEEEEPP-GGG--TTEEEEEEEEE---TTHHHHTSSS-SSSS-PPPPTTPBPB-SEEEEEETTTTEEEEEES-BSBSEEEEEGGGPEEP---TT--GGGGGTTTSHHHHHHHHIIIIIS---TTS---EEETTTTSHHHHHHHHHHHHTT----BTTTTBS----TTTS-HHHHHHHH-TT-BSEEE-SS-HHHHHHHHTTB--EEEESGGGHHHHHHHHHTT--SS-EEEE-

Solvent-accessible surface area (backbone atoms only — not comparable to full-atom values): 18523 Å² total; per-residue (Å²): 141,82,84,87,78,89,79,88,87,82,90,89,85,90,85,89,81,89,86,84,88,89,88,84,85,89,84,91,80,90,76,91,78,79,93,69,84,76,77,77,72,77,84,68,89,58,63,74,36,56,37,36,21,31,30,83,49,57,54,51,88,85,50,77,80,54,78,73,34,46,40,81,44,82,40,69,48,75,52,80,90,71,50,54,91,70,41,37,52,34,36,54,76,43,70,37,88,52,78,74,56,58,38,22,54,17,96,66,37,90,54,94,88,52,70,42,66,50,68,69,35,69,39,48,22,58,30,27,32,25,32,34,60,94,79,67,43,45,30,30,33,64,62,25,59,49,38,52,50,46,77,42,56,52,86,64,49,44,78,62,85,72,66,91,92,61,64,74,65,46,52,65,28,73,75,18,69,33,23,51,48,19,50,46,45,42,78,73,63,55,72,73,59,66,91,48,77,45,41,73,47,56,42,64,36,91,40,69,32,28,30,46,28,38,44,50,38,42,77,56,43,34,72,66,57,33,97,84,65,45,40,66,70,83,78,59,70,92,82,46,60,60,56,61,49,37,52,72,75,36,68,84,29,34,74,34,76,50,79,72,74,54,66,73,62,44,54,43,49,62,76,38,43,35,58,31,74,39,73,37,74,85,38,44,67,57,49,55,53,38,52,76,69,64,72,48,49,68,60,72,46,66,46,119

Foldseek 3Di:
DDDDDDDDDDDDDDDDDDDDDDDDDDDDDDDDDDDDPDPPPPPPDQPKKKFKAQAPDFLEQPGDDDPNRIDIDIDGADDPVNADVQKFKWFFPDFAADPLLNLLSYCHSVDDPDHHGDHRHFQGRQKTWTARPVVRFIWMAGRHGRIRMDMDRPVRTDTDDDPPPDDPCCCNACVHPLVVLLQCCQPPPQPDDQVDAFAEDEPPLVDRNNLNNLVVNVVSRHPAADDDSGHNDDDPVVVDDLLVRCCVRPVQFHQGYHDDDDDPNCVSNVVRHHWAEAEDPVCVVVLVVCVVVVVIRDHYYYHD

pLDDT: mean 80.3, std 23.41, range [22.59, 97.88]

Radius of gyration: 28.8 Å; Cα contacts (8 Å, |Δi|>4): 478; chains: 1; bounding box: 78×56×83 Å

Organism: Parelaphostrongylus tenuis (NCBI:txid148309)